Protein AF-V6L042-F1 (afdb_monomer_lite)

Sequence (196 aa):
PRHAWQPDFAPPNPPDPGPVPGMGPAERRAARGSPGAGIAAGIGSDLSGGPASTTLALLAAGLPGMPGTVHGSGTAAAGERLLAVTFNDLTAAGAAEGREAEIERARLLAENPRLHHVVVTGGEECLPYADLDGGPLTDEPGPALVAAERHRRRLAAGSADHFVGLGARQVLDAHPARLADLLLDRRRRHLLRPVA

Secondary structure (DSSP, 8-state):
--PPPP-----SS-------TT--TTHHHHHTT--SS---SSEEEE--SSHHHHHHHHHHHHSSSSTTPPTTS-SSS--SSEEEEEEEESTTTTS-HHHHHHHHHHHHHHTSTTEEEEEEEE-GGGSTTTTSTTS---SS--GGGGTHHHHHHHHHTS-SEEE--TTHHHHHSS-HHHHHHHHH-SS----PPPP-

Radius of gyration: 20.94 Å; chains: 1; bounding box: 50×66×50 Å

Structure (mmCIF, N/CA/C/O backbone):
data_AF-V6L042-F1
#
_entry.id   AF-V6L042-F1
#
loop_
_atom_site.group_PDB
_atom_site.id
_atom_site.type_symbol
_atom_site.label_atom_id
_atom_site.label_alt_id
_atom_site.label_comp_id
_atom_site.label_asym_id
_atom_site.label_entity_id
_atom_site.label_seq_id
_atom_site.pdbx_PDB_ins_code
_atom_site.Cartn_x
_atom_site.Cartn_y
_atom_site.Cartn_z
_atom_site.occupancy
_atom_site.B_iso_or_equiv
_atom_site.auth_seq_id
_atom_site.auth_comp_id
_atom_site.auth_asym_id
_atom_site.auth_atom_id
_atom_site.pdbx_PDB_model_num
ATOM 1 N N . PRO A 1 1 ? -1.682 -43.000 -35.040 1.00 41.09 1 PRO A N 1
ATOM 2 C CA . PRO A 1 1 ? -1.761 -43.636 -33.702 1.00 41.09 1 PRO A CA 1
ATOM 3 C C . PRO A 1 1 ? -2.243 -42.617 -32.660 1.00 41.09 1 PRO A C 1
ATOM 5 O O . PRO A 1 1 ? -1.584 -41.613 -32.420 1.00 41.09 1 PRO A O 1
ATOM 8 N N . ARG A 1 2 ? -3.457 -42.823 -32.148 1.00 35.12 2 ARG A N 1
ATOM 9 C CA . ARG A 1 2 ? -4.141 -41.923 -31.215 1.00 35.12 2 ARG A CA 1
ATOM 10 C C . ARG A 1 2 ? -3.560 -42.180 -29.821 1.00 35.12 2 ARG A C 1
ATOM 12 O O . ARG A 1 2 ? -3.726 -43.288 -29.323 1.00 35.12 2 ARG A O 1
ATOM 19 N N . HIS A 1 3 ? -2.855 -41.217 -29.230 1.00 39.56 3 HIS A N 1
ATOM 20 C CA . HIS A 1 3 ? -2.456 -41.313 -27.825 1.00 39.56 3 HIS A CA 1
ATOM 21 C C . HIS A 1 3 ? -3.628 -40.860 -26.954 1.00 39.56 3 HIS A C 1
ATOM 23 O O . HIS A 1 3 ? -4.147 -39.758 -27.112 1.00 39.56 3 HIS A O 1
ATOM 29 N N . ALA A 1 4 ? -4.088 -41.785 -26.118 1.00 40.03 4 ALA A N 1
ATOM 30 C CA . ALA A 1 4 ? -5.220 -41.641 -25.224 1.00 40.03 4 ALA A CA 1
ATOM 31 C C . ALA A 1 4 ? -4.941 -40.615 -24.116 1.00 40.03 4 ALA A C 1
ATOM 33 O O . ALA A 1 4 ? -3.831 -40.533 -23.594 1.00 40.03 4 ALA A O 1
ATOM 34 N N . TRP A 1 5 ? -5.978 -39.863 -23.756 1.00 36.06 5 TRP A N 1
ATOM 35 C CA . TRP A 1 5 ? -6.020 -39.001 -22.581 1.00 36.06 5 TRP A CA 1
ATOM 36 C C . TRP A 1 5 ? -6.154 -39.873 -21.322 1.00 36.06 5 TRP A C 1
ATOM 38 O O . TRP A 1 5 ? -7.098 -40.657 -21.221 1.00 36.06 5 TRP A O 1
ATOM 48 N N . GLN A 1 6 ? -5.202 -39.764 -20.394 1.00 38.28 6 GLN A N 1
ATOM 49 C CA . GLN A 1 6 ? -5.325 -40.280 -19.028 1.00 38.28 6 GLN A CA 1
ATOM 50 C C . GLN A 1 6 ? -5.865 -39.150 -18.136 1.00 38.28 6 GLN A C 1
ATOM 52 O O . GLN A 1 6 ? -5.214 -38.106 -18.055 1.00 38.28 6 GLN A O 1
ATOM 57 N N . PRO A 1 7 ? -7.018 -39.319 -17.466 1.00 46.53 7 PRO A N 1
ATOM 58 C CA . PRO A 1 7 ? -7.380 -38.488 -16.332 1.00 46.53 7 PRO A CA 1
ATOM 59 C C . PRO A 1 7 ? -6.722 -39.089 -15.100 1.00 46.53 7 PRO A C 1
ATOM 61 O O . PRO A 1 7 ? -7.094 -40.192 -14.746 1.00 46.53 7 PRO A O 1
ATOM 64 N N . ASP A 1 8 ? -5.762 -38.405 -14.487 1.00 44.66 8 ASP A N 1
ATOM 65 C CA . ASP A 1 8 ? -5.450 -38.557 -13.057 1.00 44.66 8 ASP A CA 1
ATOM 66 C C . ASP A 1 8 ? -4.465 -37.453 -12.649 1.00 44.66 8 ASP A C 1
ATOM 68 O O . ASP A 1 8 ? -3.290 -37.672 -12.368 1.00 44.66 8 ASP A O 1
ATOM 72 N N . PHE A 1 9 ? -4.953 -36.214 -12.654 1.00 42.22 9 PHE A N 1
ATOM 73 C CA . PHE A 1 9 ? -4.364 -35.145 -11.853 1.00 42.22 9 PHE A CA 1
ATOM 74 C C . PHE A 1 9 ? -5.509 -34.261 -11.368 1.00 42.22 9 PHE A C 1
ATOM 76 O O . PHE A 1 9 ? -5.945 -33.336 -12.049 1.00 42.22 9 PHE A O 1
ATOM 83 N N . ALA A 1 10 ? -6.075 -34.616 -10.216 1.00 44.66 10 ALA A N 1
ATOM 84 C CA . ALA A 1 10 ? -6.964 -33.718 -9.499 1.00 44.66 10 ALA A CA 1
ATOM 85 C C . ALA A 1 10 ? -6.083 -32.645 -8.835 1.00 44.66 10 ALA A C 1
ATOM 87 O O . ALA A 1 10 ? -5.282 -32.997 -7.964 1.00 44.66 10 ALA A O 1
ATOM 88 N N . PRO A 1 11 ? -6.164 -31.360 -9.231 1.00 45.16 11 PRO A N 1
ATOM 89 C CA . PRO A 1 11 ? -5.503 -30.305 -8.480 1.00 45.16 11 PRO A CA 1
ATOM 90 C C . PRO A 1 11 ? -6.091 -30.261 -7.058 1.00 45.16 11 PRO A C 1
ATOM 92 O O . PRO A 1 11 ? -7.288 -30.502 -6.886 1.00 45.16 11 PRO A O 1
ATOM 95 N N . PRO A 1 12 ? -5.288 -29.940 -6.028 1.00 53.94 12 PRO A N 1
ATOM 96 C CA . PRO A 1 12 ? -5.739 -29.925 -4.634 1.00 53.94 12 PRO A CA 1
ATOM 97 C C . PRO A 1 12 ? -6.856 -28.905 -4.351 1.00 53.94 12 PRO A C 1
ATOM 99 O O . PRO A 1 12 ? -7.470 -28.977 -3.292 1.00 53.94 12 PRO A O 1
ATOM 102 N N . ASN A 1 13 ? -7.166 -28.008 -5.298 1.00 51.50 13 ASN A N 1
ATOM 103 C CA . ASN A 1 13 ? -8.307 -27.100 -5.242 1.00 51.50 13 ASN A CA 1
ATOM 104 C C . ASN A 1 13 ? -9.126 -27.169 -6.548 1.00 51.50 13 ASN A C 1
ATOM 106 O O . ASN A 1 13 ? -8.549 -27.016 -7.629 1.00 51.50 13 ASN A O 1
ATOM 110 N N . PRO A 1 14 ? -10.457 -27.371 -6.486 1.00 55.41 14 PRO A N 1
ATOM 111 C CA . PRO A 1 14 ? -11.315 -27.309 -7.666 1.00 55.41 14 PRO A CA 1
ATOM 112 C C . PRO A 1 14 ? -11.369 -25.874 -8.231 1.00 55.41 14 PRO A C 1
ATOM 114 O O . PRO A 1 14 ? -11.343 -24.916 -7.454 1.00 55.41 14 PRO A O 1
ATOM 117 N N . PRO A 1 15 ? -11.452 -25.695 -9.566 1.00 49.16 15 PRO A N 1
ATOM 118 C CA . PRO A 1 15 ? -11.597 -24.374 -10.176 1.00 49.16 15 PRO A CA 1
ATOM 119 C C . PRO A 1 15 ? -12.888 -23.684 -9.711 1.00 49.16 15 PRO A C 1
ATOM 121 O O . PRO A 1 15 ? -13.905 -24.349 -9.508 1.00 49.16 15 PRO A O 1
ATOM 124 N N . ASP A 1 16 ? -12.821 -22.355 -9.553 1.00 53.00 16 ASP A N 1
ATOM 125 C CA . ASP A 1 16 ? -13.896 -21.496 -9.032 1.00 53.00 16 ASP A CA 1
ATOM 126 C C . ASP A 1 16 ? -15.235 -21.807 -9.730 1.00 53.00 16 ASP A C 1
ATOM 128 O O . ASP A 1 16 ? -15.367 -21.564 -10.939 1.00 53.00 16 ASP A O 1
ATOM 132 N N . PRO A 1 17 ? -16.227 -22.378 -9.020 1.00 55.91 17 PRO A N 1
ATOM 133 C CA . PRO A 1 17 ? -17.540 -22.596 -9.588 1.00 55.91 17 PRO A CA 1
ATOM 134 C C . PRO A 1 17 ? -18.150 -21.211 -9.768 1.00 55.91 17 PRO A C 1
ATOM 136 O O . PRO A 1 17 ? -18.488 -20.537 -8.796 1.00 55.91 17 PRO A O 1
ATOM 139 N N . GLY A 1 18 ? -18.229 -20.766 -11.022 1.00 53.69 18 GLY A N 1
ATOM 140 C CA . GLY A 1 18 ? -18.756 -19.457 -11.392 1.00 53.69 18 GLY A CA 1
ATOM 141 C C . GLY A 1 18 ? -20.093 -19.111 -10.712 1.00 53.69 18 GLY A C 1
ATOM 142 O O . GLY A 1 18 ? -20.742 -19.957 -10.097 1.00 53.69 18 GLY A O 1
ATOM 143 N N . PRO A 1 19 ? -20.535 -17.848 -10.819 1.00 54.22 19 PRO A N 1
ATOM 144 C CA . PRO A 1 19 ? -21.544 -17.253 -9.946 1.00 54.22 19 PRO A CA 1
ATOM 145 C C . PRO A 1 19 ? -22.785 -18.140 -9.773 1.00 54.22 19 PRO A C 1
ATOM 147 O O . PRO A 1 19 ? -23.597 -18.281 -10.684 1.00 54.22 19 PRO A O 1
ATOM 150 N N . VAL A 1 20 ? -22.925 -18.719 -8.577 1.00 62.38 20 VAL A N 1
ATOM 151 C CA . VAL A 1 20 ? -24.051 -19.585 -8.221 1.00 62.38 20 VAL A CA 1
ATOM 152 C C . VAL A 1 20 ? -25.305 -18.716 -8.050 1.00 62.38 20 VAL A C 1
ATOM 154 O O . VAL A 1 20 ? -25.291 -17.794 -7.222 1.00 62.38 20 VAL A O 1
ATOM 157 N N . PRO A 1 21 ? -26.392 -18.960 -8.805 1.00 53.69 21 PRO A N 1
ATOM 158 C CA . PRO A 1 21 ? -27.638 -18.217 -8.644 1.00 53.69 21 PRO A CA 1
ATOM 159 C C . PRO A 1 21 ? -28.167 -18.349 -7.209 1.00 53.69 21 PRO A C 1
ATOM 161 O O . PRO A 1 21 ? -28.384 -19.455 -6.725 1.00 53.69 21 PRO A O 1
ATOM 164 N N . GLY A 1 22 ? -28.359 -17.218 -6.526 1.00 63.84 22 GLY A N 1
ATOM 165 C CA . GLY A 1 22 ? -28.863 -17.165 -5.147 1.00 63.84 22 GLY A CA 1
ATOM 166 C C . GLY A 1 22 ? -27.801 -16.981 -4.057 1.00 63.84 22 GLY A C 1
ATOM 167 O O . GLY A 1 22 ? -28.178 -16.676 -2.932 1.00 63.84 22 GLY A O 1
ATOM 168 N N . MET A 1 23 ? -26.502 -17.079 -4.374 1.00 50.84 23 MET A N 1
ATOM 169 C CA . MET A 1 23 ? -25.427 -16.883 -3.393 1.00 50.84 23 MET A CA 1
ATOM 170 C C . MET A 1 23 ? -24.949 -15.423 -3.348 1.00 50.84 23 MET A C 1
ATOM 172 O O . MET A 1 23 ? -24.404 -14.881 -4.321 1.00 50.84 23 MET A O 1
ATOM 176 N N . GLY A 1 24 ? -25.132 -14.773 -2.200 1.00 66.38 24 GLY A N 1
ATOM 177 C CA . GLY A 1 24 ? -24.790 -13.367 -1.994 1.00 66.38 24 GLY A CA 1
ATOM 178 C C . GLY A 1 24 ? -23.273 -13.100 -1.973 1.00 66.38 24 GLY A C 1
ATOM 179 O O . GLY A 1 24 ? -22.467 -14.008 -1.764 1.00 66.38 24 GLY A O 1
ATOM 180 N N . PRO A 1 25 ? -22.821 -11.839 -2.134 1.00 55.88 25 PRO A N 1
ATOM 181 C CA . PRO A 1 25 ? -21.397 -11.483 -2.064 1.00 55.88 25 PRO A CA 1
ATOM 182 C C . PRO A 1 25 ? -20.703 -11.849 -0.740 1.00 55.88 25 PRO A C 1
ATOM 184 O O . PRO A 1 25 ? -19.477 -11.937 -0.699 1.00 55.88 25 PRO A O 1
ATOM 187 N N . ALA A 1 26 ? -21.464 -12.006 0.346 1.00 50.25 26 ALA A N 1
ATOM 188 C CA . ALA A 1 26 ? -20.962 -12.422 1.655 1.00 50.25 26 ALA A CA 1
ATOM 189 C C . ALA A 1 26 ? -20.667 -13.933 1.704 1.00 50.25 26 ALA A C 1
ATOM 191 O O . ALA A 1 26 ? -19.587 -14.339 2.121 1.00 50.25 26 ALA A O 1
ATOM 192 N N . GLU A 1 27 ? -21.568 -14.759 1.178 1.00 52.78 27 GLU A N 1
ATOM 193 C CA . GLU A 1 27 ? -21.401 -16.217 1.111 1.00 52.78 27 GLU A CA 1
ATOM 194 C C . GLU A 1 27 ? -20.269 -16.613 0.152 1.00 52.78 27 GLU A C 1
ATOM 196 O O . GLU A 1 27 ? -19.480 -17.501 0.463 1.00 52.78 27 GLU A O 1
ATOM 201 N N . ARG A 1 28 ? -20.077 -15.863 -0.946 1.00 58.66 28 ARG A N 1
ATOM 202 C CA . ARG A 1 28 ? -18.915 -16.033 -1.845 1.00 58.66 28 ARG A CA 1
ATOM 203 C C . ARG A 1 28 ? -17.570 -15.719 -1.186 1.00 58.66 28 ARG A C 1
ATOM 205 O O . ARG A 1 28 ? -16.533 -16.201 -1.635 1.00 58.66 28 ARG A O 1
ATOM 212 N N . ARG A 1 29 ? -17.555 -14.858 -0.165 1.00 54.72 29 ARG A N 1
ATOM 213 C CA . ARG A 1 29 ? -16.341 -14.578 0.619 1.00 54.72 29 ARG A CA 1
ATOM 214 C C . ARG A 1 29 ? -16.045 -15.719 1.588 1.00 54.72 29 ARG A C 1
ATOM 216 O O . ARG A 1 29 ? -14.894 -16.117 1.691 1.00 54.72 29 ARG A O 1
ATOM 223 N N . ALA A 1 30 ? -17.077 -16.287 2.210 1.00 50.59 30 ALA A N 1
ATOM 224 C CA . ALA A 1 30 ? -16.940 -17.438 3.100 1.00 50.59 30 ALA A CA 1
ATOM 225 C C . ALA A 1 30 ? -16.523 -18.724 2.358 1.00 50.59 30 ALA A C 1
ATOM 227 O O . ALA A 1 30 ? -15.656 -19.451 2.833 1.00 50.59 30 ALA A O 1
ATOM 228 N N . ALA A 1 31 ? -17.083 -18.982 1.170 1.00 51.12 31 ALA A N 1
ATOM 229 C CA . ALA A 1 31 ? -16.797 -20.184 0.381 1.00 51.12 31 ALA A CA 1
ATOM 230 C C . ALA A 1 31 ? -15.383 -20.214 -0.231 1.00 51.12 31 ALA A C 1
ATOM 232 O O . ALA A 1 31 ? -14.864 -21.289 -0.514 1.00 51.12 31 ALA A O 1
ATOM 233 N N . ARG A 1 32 ? -14.734 -19.053 -0.405 1.00 57.12 32 ARG A N 1
ATOM 234 C CA . ARG A 1 32 ? -13.370 -18.947 -0.955 1.00 57.12 32 ARG A CA 1
ATOM 235 C C . ARG A 1 32 ? -12.254 -19.353 0.009 1.00 57.12 32 ARG A C 1
ATOM 237 O O . ARG A 1 32 ? -11.090 -19.222 -0.354 1.00 57.12 32 ARG A O 1
ATOM 244 N N . GLY A 1 33 ? -12.583 -19.829 1.213 1.00 40.34 33 GLY A N 1
ATOM 245 C CA . GLY A 1 33 ? -11.589 -20.380 2.134 1.00 40.34 33 GLY A CA 1
ATOM 246 C C . GLY A 1 33 ? -10.440 -19.417 2.437 1.00 40.34 33 GLY A C 1
ATOM 247 O O . GLY A 1 33 ? -9.307 -19.860 2.597 1.00 40.34 33 GLY A O 1
ATOM 248 N N . SER A 1 34 ? -10.707 -18.103 2.497 1.00 41.34 34 SER A N 1
ATOM 249 C CA . SER A 1 34 ? -9.731 -17.155 3.037 1.00 41.34 34 SER A CA 1
ATOM 250 C C . SER A 1 34 ? -9.321 -17.657 4.424 1.00 41.34 34 SER A C 1
ATOM 252 O O . SER A 1 34 ? -10.225 -17.930 5.220 1.00 41.34 34 SER A O 1
ATOM 254 N N . PRO A 1 35 ? -8.013 -17.823 4.708 1.00 37.38 35 PRO A N 1
ATOM 255 C CA . PRO A 1 35 ? -7.540 -18.335 5.986 1.00 37.38 35 PRO A CA 1
ATOM 256 C C . PRO A 1 35 ? -8.281 -17.643 7.125 1.00 37.38 35 PRO A C 1
ATOM 258 O O . PRO A 1 35 ? -8.312 -16.412 7.209 1.00 37.38 35 PRO A O 1
ATOM 261 N N . GLY A 1 36 ? -8.976 -18.455 7.920 1.00 37.88 36 GLY A N 1
ATOM 262 C CA . GLY A 1 36 ? -9.812 -17.997 9.015 1.00 37.88 36 GLY A CA 1
ATOM 263 C C . GLY A 1 36 ? -9.031 -17.083 9.954 1.00 37.88 36 GLY A C 1
ATOM 264 O O . GLY A 1 36 ? -7.889 -17.372 10.294 1.00 37.88 36 GLY A O 1
ATOM 265 N N . ALA A 1 37 ? -9.697 -16.003 10.370 1.00 36.69 37 ALA A N 1
ATOM 266 C CA . ALA A 1 37 ? -9.213 -14.953 11.265 1.00 36.69 37 ALA A CA 1
ATOM 267 C C . ALA A 1 37 ? -8.085 -14.073 10.687 1.00 36.69 37 ALA A C 1
ATOM 269 O O . ALA A 1 37 ? -6.907 -14.330 10.906 1.00 36.69 37 ALA A O 1
ATOM 270 N N . GLY A 1 38 ? -8.438 -12.962 10.024 1.00 42.19 38 GLY A N 1
ATOM 271 C CA . GLY A 1 38 ? -7.452 -11.884 9.870 1.00 42.19 38 GLY A CA 1
ATOM 272 C C . GLY A 1 38 ? -7.730 -10.766 8.874 1.00 42.19 38 GLY A C 1
ATOM 273 O O . GLY A 1 38 ? -7.175 -9.690 9.067 1.00 42.19 38 GLY A O 1
ATOM 274 N N . ILE A 1 39 ? -8.582 -10.944 7.854 1.00 48.25 39 ILE A N 1
ATOM 275 C CA . ILE A 1 39 ? -8.930 -9.800 6.994 1.00 48.25 39 ILE A CA 1
ATOM 276 C C . ILE A 1 39 ? -9.868 -8.908 7.801 1.00 48.25 39 ILE A C 1
ATOM 278 O O . ILE A 1 39 ? -11.070 -9.173 7.884 1.00 48.25 39 ILE A O 1
ATOM 282 N N . ALA A 1 40 ? -9.300 -7.888 8.446 1.00 54.00 40 ALA A N 1
ATOM 283 C CA . ALA A 1 40 ? -10.059 -6.858 9.132 1.00 54.00 40 ALA A CA 1
ATOM 284 C C . ALA A 1 40 ? -11.088 -6.325 8.136 1.00 54.00 40 ALA A C 1
ATOM 286 O O . ALA A 1 40 ? -10.723 -5.811 7.076 1.00 54.00 40 ALA A O 1
ATOM 287 N N . ALA A 1 41 ? -12.372 -6.522 8.424 1.00 57.06 41 ALA A N 1
ATOM 288 C CA . ALA A 1 41 ? -13.416 -5.922 7.617 1.00 57.06 41 ALA A CA 1
ATOM 289 C C . ALA A 1 41 ? -13.228 -4.389 7.668 1.00 57.06 41 ALA A C 1
ATOM 291 O O . ALA A 1 41 ? -12.799 -3.865 8.688 1.00 57.06 41 ALA A O 1
ATOM 292 N N . GLY A 1 42 ? -13.462 -3.673 6.568 1.00 72.69 42 GLY A N 1
ATOM 293 C CA . GLY A 1 42 ? -13.224 -2.226 6.493 1.00 72.69 42 GLY A CA 1
ATOM 294 C C . GLY A 1 42 ? -12.365 -1.805 5.301 1.00 72.69 42 GLY A C 1
ATOM 295 O O . GLY A 1 42 ? -12.237 -2.541 4.322 1.00 72.69 42 GLY A O 1
ATOM 296 N N . ILE A 1 43 ? -11.825 -0.589 5.390 1.00 83.12 43 ILE A N 1
ATOM 297 C CA . ILE A 1 43 ? -10.905 -0.003 4.415 1.00 83.12 43 ILE A CA 1
ATOM 298 C C . ILE A 1 43 ? -9.498 0.053 5.020 1.00 83.12 43 ILE A C 1
ATOM 300 O O . ILE A 1 43 ? -9.314 0.544 6.134 1.00 83.12 43 ILE A O 1
ATOM 304 N N . GLY A 1 44 ? -8.504 -0.395 4.261 1.00 88.94 44 GLY A N 1
ATOM 305 C CA . GLY A 1 44 ? -7.080 -0.231 4.531 1.00 88.94 44 GLY A CA 1
ATOM 306 C C . GLY A 1 44 ? -6.407 0.669 3.495 1.00 88.94 44 GLY A C 1
ATOM 307 O O . GLY A 1 44 ? -7.002 1.054 2.487 1.00 88.94 44 GLY A O 1
ATOM 308 N N . SER A 1 45 ? -5.149 1.021 3.736 1.00 92.62 45 SER A N 1
ATOM 309 C CA . SER A 1 45 ? -4.333 1.776 2.785 1.00 92.62 45 SER A CA 1
ATOM 310 C C . SER A 1 45 ? -2.888 1.310 2.800 1.00 92.62 45 SER A C 1
ATOM 312 O O . SER A 1 45 ? -2.353 0.929 3.839 1.00 92.62 45 SER A O 1
ATOM 314 N N . ASP A 1 46 ? -2.217 1.424 1.661 1.00 94.19 46 ASP A N 1
ATOM 315 C CA . ASP A 1 46 ? -0.760 1.406 1.624 1.00 94.19 46 ASP A CA 1
ATOM 316 C C . ASP A 1 46 ? -0.193 2.660 2.294 1.00 94.19 46 ASP A C 1
ATOM 318 O O . ASP A 1 46 ? -0.692 3.769 2.093 1.00 94.19 46 ASP A O 1
ATOM 322 N N . LEU A 1 47 ? 0.908 2.487 3.022 1.00 94.50 47 LEU A N 1
ATOM 323 C CA . LEU A 1 47 ? 1.732 3.561 3.562 1.00 94.50 47 LEU A CA 1
ATOM 324 C C . LEU A 1 47 ? 3.189 3.277 3.201 1.00 94.50 47 LEU A C 1
ATOM 326 O O . LEU A 1 47 ? 3.947 2.702 3.972 1.00 94.50 47 LEU A O 1
ATOM 330 N N . SER A 1 48 ? 3.591 3.628 1.982 1.00 91.62 48 SER A N 1
ATOM 331 C CA . SER A 1 48 ? 4.958 3.364 1.505 1.00 91.62 48 SER A CA 1
ATOM 332 C C . SER A 1 48 ? 5.954 4.474 1.855 1.00 91.62 48 SER A C 1
ATOM 334 O O . SER A 1 48 ? 7.110 4.370 1.472 1.00 91.62 48 SER A O 1
ATOM 336 N N . GLY A 1 49 ? 5.498 5.571 2.475 1.00 90.00 49 GLY A N 1
ATOM 337 C CA . GLY A 1 49 ? 6.293 6.785 2.716 1.00 90.00 49 GLY A CA 1
ATOM 338 C C . GLY A 1 49 ? 6.544 7.640 1.469 1.00 90.00 49 GLY A C 1
ATOM 339 O O . GLY A 1 49 ? 7.247 8.652 1.527 1.00 90.00 49 GLY A O 1
ATOM 340 N N . GLY A 1 50 ? 5.953 7.251 0.335 1.00 90.94 50 GLY A N 1
ATOM 341 C CA . GLY A 1 50 ? 5.819 8.097 -0.845 1.00 90.94 50 GLY A CA 1
ATOM 342 C C . GLY A 1 50 ? 4.603 9.023 -0.719 1.00 90.94 50 GLY A C 1
ATOM 343 O O . GLY A 1 50 ? 3.676 8.719 0.036 1.00 90.94 50 GLY A O 1
ATOM 344 N N . PRO A 1 51 ? 4.558 10.136 -1.466 1.00 89.75 51 PRO A N 1
ATOM 345 C CA . PRO A 1 51 ? 3.516 11.150 -1.303 1.00 89.75 51 PRO A CA 1
ATOM 346 C C . PRO A 1 51 ? 2.115 10.617 -1.627 1.00 89.75 51 PRO A C 1
ATOM 348 O O . PRO A 1 51 ? 1.185 10.846 -0.867 1.00 89.75 51 PRO A O 1
ATOM 351 N N . ALA A 1 52 ? 1.962 9.836 -2.698 1.00 91.56 52 ALA A N 1
ATOM 352 C CA . ALA A 1 52 ? 0.654 9.359 -3.149 1.00 91.56 52 ALA A CA 1
ATOM 353 C C . ALA A 1 52 ? -0.042 8.422 -2.148 1.00 91.56 52 ALA A C 1
ATOM 355 O O . ALA A 1 52 ? -1.201 8.636 -1.797 1.00 91.56 52 ALA A O 1
ATOM 356 N N . SER A 1 53 ? 0.665 7.393 -1.676 1.00 92.44 53 SER A N 1
ATOM 357 C CA . SER A 1 53 ? 0.136 6.445 -0.687 1.00 92.44 53 SER A CA 1
ATOM 358 C C . SER A 1 53 ? -0.112 7.132 0.657 1.00 92.44 53 SER A C 1
ATOM 360 O O . SER A 1 53 ? -1.157 6.934 1.266 1.00 92.44 53 SER A O 1
ATOM 362 N N . THR A 1 54 ? 0.792 8.026 1.064 1.00 92.31 54 THR A N 1
ATOM 363 C CA . THR A 1 54 ? 0.653 8.826 2.287 1.00 92.31 54 THR A CA 1
ATOM 364 C C . THR A 1 54 ? -0.589 9.708 2.257 1.00 92.31 54 THR A C 1
ATOM 366 O O . THR A 1 54 ? -1.366 9.706 3.208 1.00 92.31 54 THR A O 1
ATOM 369 N N . THR A 1 55 ? -0.804 10.458 1.174 1.00 92.25 55 THR A N 1
ATOM 370 C CA . THR A 1 55 ? -1.972 11.332 1.047 1.00 92.25 55 THR A CA 1
ATOM 371 C C . THR A 1 55 ? -3.264 10.526 1.110 1.00 92.25 55 THR A C 1
ATOM 373 O O . THR A 1 55 ? -4.176 10.923 1.829 1.00 92.25 55 THR A O 1
ATOM 376 N N . LEU A 1 56 ? -3.339 9.374 0.435 1.00 91.88 56 LEU A N 1
ATOM 377 C CA . LEU A 1 56 ? -4.516 8.504 0.512 1.00 91.88 56 LEU A CA 1
ATOM 378 C C . LEU A 1 56 ? -4.743 7.956 1.924 1.00 91.88 56 LEU A C 1
ATOM 380 O O . LEU A 1 56 ? -5.868 8.027 2.411 1.00 91.88 56 LEU A O 1
ATOM 384 N N . ALA A 1 57 ? -3.694 7.485 2.603 1.00 92.00 57 ALA A N 1
ATOM 385 C CA . ALA A 1 57 ? -3.799 6.979 3.969 1.00 92.00 57 ALA A CA 1
ATOM 386 C C . ALA A 1 57 ? -4.279 8.065 4.944 1.00 92.00 57 ALA A C 1
ATOM 388 O O . ALA A 1 57 ? -5.191 7.835 5.733 1.00 92.00 57 ALA A O 1
ATOM 389 N N . LEU A 1 58 ? -3.715 9.274 4.862 1.00 90.75 58 LEU A N 1
ATOM 390 C CA . LEU A 1 58 ? -4.095 10.390 5.730 1.00 90.75 58 LEU A CA 1
ATOM 391 C C . LEU A 1 58 ? -5.499 10.919 5.427 1.00 90.75 58 LEU A C 1
ATOM 393 O O . LEU A 1 58 ? -6.220 11.271 6.355 1.00 90.75 58 LEU A O 1
ATOM 397 N N . LEU A 1 59 ? -5.911 10.953 4.157 1.00 90.00 59 LEU A N 1
ATOM 398 C CA . LEU A 1 59 ? -7.275 11.328 3.784 1.00 90.00 59 LEU A CA 1
ATOM 399 C C . LEU A 1 59 ? -8.280 10.282 4.266 1.00 90.00 59 LEU A C 1
ATOM 401 O O . LEU A 1 59 ? -9.256 10.642 4.917 1.00 90.00 59 LEU A O 1
ATOM 405 N N . ALA A 1 60 ? -8.017 8.997 4.021 1.00 87.69 60 ALA A N 1
ATOM 406 C CA . ALA A 1 60 ? -8.865 7.900 4.482 1.00 87.69 60 ALA A CA 1
ATOM 407 C C . ALA A 1 60 ? -8.955 7.848 6.015 1.00 87.69 60 ALA A C 1
ATOM 409 O O . ALA A 1 60 ? -10.013 7.553 6.566 1.00 87.69 60 ALA A O 1
ATOM 410 N N . ALA A 1 61 ? -7.872 8.201 6.710 1.00 87.25 61 ALA A N 1
ATOM 411 C CA . ALA A 1 61 ? -7.869 8.345 8.158 1.00 87.25 61 ALA A CA 1
ATOM 412 C C . ALA A 1 61 ? -8.539 9.640 8.621 1.00 87.25 61 ALA A C 1
ATOM 414 O O . ALA A 1 61 ? -9.014 9.686 9.744 1.00 87.25 61 ALA A O 1
ATOM 415 N N . GLY A 1 62 ? -8.554 10.689 7.795 1.00 81.19 62 GLY A N 1
ATOM 416 C CA . GLY A 1 62 ? -9.011 12.039 8.117 1.00 81.19 62 GLY A CA 1
ATOM 417 C C . GLY A 1 62 ? -10.512 12.271 7.950 1.00 81.19 62 GLY A C 1
ATOM 418 O O . GLY A 1 62 ? -11.042 13.182 8.590 1.00 81.19 62 GLY A O 1
ATOM 419 N N . LEU A 1 63 ? -11.202 11.451 7.149 1.00 69.69 63 LEU A N 1
ATOM 420 C CA . LEU A 1 63 ? -12.638 11.590 6.892 1.00 69.69 63 LEU A CA 1
ATOM 421 C C . LEU A 1 63 ? -13.465 11.617 8.198 1.00 69.69 63 LEU A C 1
ATOM 423 O O . LEU A 1 63 ? -13.108 10.957 9.185 1.00 69.69 63 LEU A O 1
ATOM 427 N N . PRO A 1 64 ? -14.557 12.406 8.238 1.00 61.59 64 PRO A N 1
ATOM 428 C CA . PRO A 1 64 ? -15.458 12.435 9.382 1.00 61.59 64 PRO A CA 1
ATOM 429 C C . PRO A 1 64 ? -16.126 11.065 9.561 1.00 61.59 64 PRO A C 1
ATOM 431 O O . PRO A 1 64 ? -16.717 10.528 8.625 1.00 61.59 64 PRO A O 1
ATOM 434 N N . GLY A 1 65 ? -16.032 10.509 10.771 1.00 66.12 65 GLY A N 1
ATOM 435 C CA . GLY A 1 65 ? -16.485 9.153 11.093 1.00 66.12 65 GLY A CA 1
ATOM 436 C C . GLY A 1 65 ? -15.372 8.285 11.683 1.00 66.12 65 GLY A C 1
ATOM 437 O O . GLY A 1 65 ? -14.271 8.766 11.971 1.00 66.12 65 GLY A O 1
ATOM 438 N N . MET A 1 66 ? -15.672 7.001 11.889 1.00 65.50 66 MET A N 1
ATOM 439 C CA . MET A 1 66 ? -14.676 6.024 12.333 1.00 65.50 66 MET A CA 1
ATOM 440 C C . MET A 1 66 ? -13.741 5.688 11.157 1.00 65.50 66 MET A C 1
ATOM 442 O O . MET A 1 66 ? -14.228 5.298 10.094 1.00 65.50 66 MET A O 1
ATOM 446 N N . PRO A 1 67 ? -12.415 5.862 11.291 1.00 64.88 67 PRO A N 1
ATOM 447 C CA . PRO A 1 67 ? -11.467 5.499 10.240 1.00 64.88 67 PRO A CA 1
ATOM 448 C C . PRO A 1 67 ? -11.661 4.052 9.765 1.00 64.88 67 PRO A C 1
ATOM 450 O O . PRO A 1 67 ? -11.911 3.158 10.563 1.00 64.88 67 PRO A O 1
ATOM 453 N N . GLY A 1 68 ? -11.553 3.804 8.460 1.00 63.47 68 GLY A N 1
ATOM 454 C CA . GLY A 1 68 ? -11.745 2.456 7.914 1.00 63.47 68 GLY A CA 1
ATOM 455 C C . GLY A 1 68 ? -13.207 2.026 7.715 1.00 63.47 68 GLY A C 1
ATOM 456 O O . GLY A 1 68 ? -13.434 0.907 7.259 1.00 63.47 68 GLY A O 1
ATOM 457 N N . THR A 1 69 ? -14.207 2.882 7.983 1.00 64.06 69 THR A N 1
ATOM 458 C CA . THR A 1 69 ? -15.592 2.644 7.523 1.00 64.06 69 THR A CA 1
ATOM 459 C C . THR A 1 69 ? -15.759 2.997 6.047 1.00 64.06 69 THR A C 1
ATOM 461 O O . THR A 1 69 ? -15.403 4.101 5.632 1.00 64.06 69 THR A O 1
ATOM 464 N N . VAL A 1 70 ? -16.437 2.142 5.279 1.00 61.84 70 VAL A N 1
ATOM 465 C CA . VAL A 1 70 ? -17.052 2.554 4.006 1.00 61.84 70 VAL A CA 1
ATOM 466 C C . VAL A 1 70 ? -18.283 3.411 4.320 1.00 61.84 70 VAL A C 1
ATOM 468 O O . VAL A 1 70 ? -19.168 2.968 5.052 1.00 61.84 70 VAL A O 1
ATOM 471 N N . HIS A 1 71 ? -18.379 4.627 3.772 1.00 55.38 71 HIS A N 1
ATOM 472 C CA . HIS A 1 71 ? -19.589 5.449 3.904 1.00 55.38 71 HIS A CA 1
ATOM 473 C C . HIS A 1 71 ? -20.817 4.675 3.384 1.00 55.38 71 HIS A C 1
ATOM 475 O O . HIS A 1 71 ? -20.860 4.286 2.220 1.00 55.38 71 HIS A O 1
ATOM 481 N N . GLY A 1 72 ? -21.809 4.438 4.252 1.00 51.31 72 GLY A N 1
ATOM 482 C CA . GLY A 1 72 ? -23.013 3.654 3.935 1.00 51.31 72 GLY A CA 1
ATOM 483 C C . GLY A 1 72 ? -22.950 2.169 4.325 1.00 51.31 72 GLY A C 1
ATOM 484 O O . GLY A 1 72 ? -23.979 1.499 4.305 1.00 51.31 72 GLY A O 1
ATOM 485 N N . SER A 1 73 ? -21.786 1.662 4.745 1.00 52.94 73 SER A N 1
ATOM 486 C CA . SER A 1 73 ? -21.668 0.387 5.458 1.00 52.94 73 SER A CA 1
ATOM 487 C C . SER A 1 73 ? -21.926 0.640 6.941 1.00 52.94 73 SER A C 1
ATOM 489 O O . SER A 1 73 ? -21.261 1.478 7.546 1.00 52.94 73 SER A O 1
ATOM 491 N N . GLY A 1 74 ? -22.881 -0.074 7.541 1.00 49.84 74 GLY A N 1
ATOM 492 C CA . GLY A 1 74 ? -23.098 -0.035 8.989 1.00 49.84 74 GLY A CA 1
ATOM 493 C C . GLY A 1 74 ? -21.815 -0.327 9.783 1.00 49.84 74 GLY A C 1
ATOM 494 O O . GLY A 1 74 ? -20.846 -0.874 9.256 1.00 49.84 74 GLY A O 1
ATOM 495 N N . THR A 1 75 ? -21.835 0.021 11.069 1.00 51.12 75 THR A N 1
ATOM 496 C CA . THR A 1 75 ? -20.728 0.009 12.052 1.00 51.12 75 THR A CA 1
ATOM 497 C C . THR A 1 75 ? -20.012 -1.334 12.268 1.00 51.12 75 THR A C 1
ATOM 499 O O . THR A 1 75 ? -19.129 -1.424 13.112 1.00 51.12 75 THR A O 1
ATOM 502 N N . ALA A 1 76 ? -20.360 -2.389 11.536 1.00 46.16 76 ALA A N 1
ATOM 503 C CA . ALA A 1 76 ? -20.036 -3.773 11.876 1.00 46.16 76 ALA A CA 1
ATOM 504 C C . ALA A 1 76 ? -18.581 -4.202 11.600 1.00 46.16 76 ALA A C 1
ATOM 506 O O . ALA A 1 76 ? -18.272 -5.384 11.713 1.00 46.16 76 ALA A O 1
ATOM 507 N N . ALA A 1 77 ? -17.692 -3.287 11.213 1.00 51.91 77 ALA A N 1
ATOM 508 C CA . ALA A 1 77 ? -16.362 -3.673 10.753 1.00 51.91 77 ALA A CA 1
ATOM 509 C C . ALA A 1 77 ? -15.249 -2.641 10.944 1.00 51.91 77 ALA A C 1
ATOM 511 O O . ALA A 1 77 ? -14.088 -3.009 10.862 1.00 51.91 77 ALA A O 1
ATOM 512 N N . ALA A 1 78 ? -15.543 -1.366 11.183 1.00 50.94 78 ALA A N 1
ATOM 513 C CA . ALA A 1 78 ? -14.473 -0.379 11.230 1.00 50.94 78 ALA A CA 1
ATOM 514 C C . ALA A 1 78 ? -13.660 -0.472 12.519 1.00 50.94 78 ALA A C 1
ATOM 516 O O . ALA A 1 78 ? -14.214 -0.449 13.618 1.00 50.94 78 ALA A O 1
ATOM 517 N N . GLY A 1 79 ? -12.338 -0.533 12.367 1.00 55.38 79 GLY A N 1
ATOM 518 C CA . GLY A 1 79 ? -11.425 -0.304 13.475 1.00 55.38 79 GLY A CA 1
ATOM 519 C C . GLY A 1 79 ? -11.563 1.124 14.006 1.00 55.38 79 GLY A C 1
ATOM 520 O O . GLY A 1 79 ? -11.984 2.039 13.304 1.00 55.38 79 GLY A O 1
ATOM 521 N N . GLU A 1 80 ? -11.142 1.356 15.248 1.00 64.25 80 GLU A N 1
ATOM 522 C CA . GLU A 1 80 ? -10.965 2.719 15.776 1.00 64.25 80 GLU A CA 1
ATOM 523 C C . GLU A 1 80 ? -9.944 3.532 14.947 1.00 64.25 80 GLU A C 1
ATOM 525 O O . GLU A 1 80 ? -9.872 4.759 15.048 1.00 64.25 80 GLU A O 1
ATOM 530 N N . ARG A 1 81 ? -9.141 2.838 14.126 1.00 80.94 81 ARG A N 1
ATOM 531 C CA . ARG A 1 81 ? -8.029 3.358 13.332 1.00 80.94 81 ARG A CA 1
ATOM 532 C C . ARG A 1 81 ? -7.994 2.695 11.954 1.00 80.94 81 ARG A C 1
ATOM 534 O O . ARG A 1 81 ? -8.315 1.516 11.820 1.00 80.94 81 ARG A O 1
ATOM 541 N N . LEU A 1 82 ? -7.557 3.444 10.944 1.00 87.69 82 LEU A N 1
ATOM 542 C CA . LEU A 1 82 ? -7.371 2.950 9.582 1.00 87.69 82 LEU A CA 1
ATOM 543 C C . LEU A 1 82 ? -6.158 2.016 9.543 1.00 87.69 82 LEU A C 1
ATOM 545 O O . LEU A 1 82 ? -5.069 2.406 9.966 1.00 87.69 82 LEU A O 1
ATOM 549 N N . LEU A 1 83 ? -6.320 0.817 8.988 1.00 90.50 83 LEU A N 1
ATOM 550 C CA . LEU A 1 83 ? -5.208 -0.101 8.763 1.00 90.50 83 LEU A CA 1
ATOM 551 C C . LEU A 1 83 ? -4.274 0.456 7.677 1.00 90.50 83 LEU A C 1
ATOM 553 O O . LEU A 1 83 ? -4.668 0.588 6.520 1.00 90.50 83 LEU A O 1
ATOM 557 N N . ALA A 1 84 ? -3.036 0.771 8.046 1.00 92.94 84 ALA A N 1
ATOM 558 C CA . ALA A 1 84 ? -2.002 1.259 7.144 1.00 92.94 84 ALA A CA 1
ATOM 559 C C . ALA A 1 84 ? -0.917 0.190 6.980 1.00 92.94 84 ALA A C 1
ATOM 561 O O . ALA A 1 84 ? -0.300 -0.212 7.962 1.00 92.94 84 ALA A O 1
ATOM 562 N N . VAL A 1 85 ? -0.668 -0.263 5.753 1.00 94.38 85 VAL A N 1
ATOM 563 C CA . VAL A 1 85 ? 0.259 -1.366 5.468 1.00 94.38 85 VAL A CA 1
ATOM 564 C C . VAL A 1 85 ? 1.512 -0.855 4.763 1.00 94.38 85 VAL A C 1
ATOM 566 O O . VAL A 1 85 ? 1.439 -0.224 3.707 1.00 94.38 85 VAL A O 1
ATOM 569 N N . THR A 1 86 ? 2.682 -1.175 5.308 1.00 94.50 86 THR A N 1
ATOM 570 C CA . THR A 1 86 ? 3.979 -0.969 4.648 1.00 94.50 86 THR A CA 1
ATOM 571 C C . THR A 1 86 ? 4.583 -2.320 4.302 1.00 94.50 86 THR A C 1
ATOM 573 O O . THR A 1 86 ? 4.783 -3.148 5.182 1.00 94.50 86 THR A O 1
ATOM 576 N N . PHE A 1 87 ? 4.917 -2.547 3.032 1.00 91.81 87 PHE A N 1
ATOM 577 C CA . PHE A 1 87 ? 5.667 -3.737 2.625 1.00 91.81 87 PHE A CA 1
ATOM 578 C C . PHE A 1 87 ? 7.176 -3.467 2.695 1.00 91.81 87 PHE A C 1
ATOM 580 O O . PHE A 1 87 ? 7.655 -2.511 2.082 1.00 91.81 87 PHE A O 1
ATOM 587 N N . ASN A 1 88 ? 7.924 -4.302 3.407 1.00 91.25 88 ASN A N 1
ATOM 588 C CA . ASN A 1 88 ? 9.377 -4.246 3.506 1.00 91.25 88 ASN A CA 1
ATOM 589 C C . ASN A 1 88 ? 9.991 -5.485 2.843 1.00 91.25 88 ASN A C 1
ATOM 591 O O . ASN A 1 88 ? 9.808 -6.601 3.323 1.00 91.25 88 ASN A O 1
ATOM 595 N N . ASP A 1 89 ? 10.705 -5.288 1.739 1.00 88.00 89 ASP A N 1
ATOM 596 C CA . ASP A 1 89 ? 11.365 -6.375 1.017 1.00 88.00 89 ASP A CA 1
ATOM 597 C C . ASP A 1 89 ? 12.765 -6.604 1.598 1.00 88.00 89 ASP A C 1
ATOM 599 O O . ASP A 1 89 ? 13.643 -5.753 1.462 1.00 88.00 89 ASP A O 1
ATOM 603 N N . LEU A 1 90 ? 12.961 -7.750 2.246 1.00 87.94 90 LEU A N 1
ATOM 604 C CA . LEU A 1 90 ? 14.221 -8.145 2.869 1.00 87.94 90 LEU A CA 1
ATOM 605 C C . LEU A 1 90 ? 15.236 -8.672 1.846 1.00 87.94 90 LEU A C 1
ATOM 607 O O . LEU A 1 90 ? 16.434 -8.654 2.115 1.00 87.94 90 LEU A O 1
ATOM 611 N N . THR A 1 91 ? 14.782 -9.105 0.665 1.00 84.06 91 THR A N 1
ATOM 612 C CA . THR A 1 91 ? 15.662 -9.576 -0.421 1.00 84.06 91 THR A CA 1
ATOM 613 C C . THR A 1 91 ? 16.305 -8.425 -1.181 1.00 84.06 91 THR A C 1
ATOM 615 O O . THR A 1 91 ? 17.344 -8.588 -1.813 1.00 84.06 91 THR A O 1
ATOM 618 N N . ALA A 1 92 ? 15.724 -7.230 -1.073 1.00 73.00 92 ALA A N 1
ATOM 619 C CA . ALA A 1 92 ? 16.222 -6.013 -1.696 1.00 73.00 92 ALA A CA 1
ATOM 620 C C . ALA A 1 92 ? 17.399 -5.375 -0.930 1.00 73.00 92 ALA A C 1
ATOM 622 O O . ALA A 1 92 ? 17.686 -4.193 -1.136 1.00 73.00 92 ALA A O 1
ATOM 623 N N . ALA A 1 93 ? 18.070 -6.124 -0.043 1.00 57.22 93 ALA A N 1
ATOM 624 C CA . ALA A 1 93 ? 19.243 -5.673 0.697 1.00 57.22 93 ALA A CA 1
ATOM 625 C C . ALA A 1 93 ? 20.331 -5.190 -0.285 1.00 57.22 93 ALA A C 1
ATOM 627 O O . ALA A 1 93 ? 21.003 -5.984 -0.937 1.00 57.22 93 ALA A O 1
ATOM 628 N N . GLY A 1 94 ? 20.450 -3.864 -0.427 1.00 56.41 94 GLY A N 1
ATOM 629 C CA . GLY A 1 94 ? 21.365 -3.190 -1.357 1.00 56.41 94 GLY A CA 1
ATOM 630 C C . GLY A 1 94 ? 20.710 -2.388 -2.495 1.00 56.41 94 GLY A C 1
ATOM 631 O O . GLY A 1 94 ? 21.430 -1.742 -3.249 1.00 56.41 94 GLY A O 1
ATOM 632 N N . ALA A 1 95 ? 19.378 -2.385 -2.641 1.00 57.38 95 ALA A N 1
ATOM 633 C CA . ALA A 1 95 ? 18.729 -1.893 -3.863 1.00 57.38 95 ALA A CA 1
ATOM 634 C C . ALA A 1 95 ? 18.340 -0.397 -3.929 1.00 57.38 95 ALA A C 1
ATOM 636 O O . ALA A 1 95 ? 18.015 0.046 -5.026 1.00 57.38 95 ALA A O 1
ATOM 637 N N . ALA A 1 96 ? 18.357 0.412 -2.857 1.00 61.28 96 ALA A N 1
ATOM 638 C CA . ALA A 1 96 ? 18.205 1.877 -2.991 1.00 61.28 96 ALA A CA 1
ATOM 639 C C . ALA A 1 96 ? 18.408 2.635 -1.669 1.00 61.28 96 ALA A C 1
ATOM 641 O O . ALA A 1 96 ? 17.609 2.474 -0.748 1.00 61.28 96 ALA A O 1
ATOM 642 N N . GLU A 1 97 ? 19.347 3.586 -1.636 1.00 65.19 97 GLU A N 1
ATOM 643 C CA . GLU A 1 97 ? 19.469 4.615 -0.579 1.00 65.19 97 GLU A CA 1
ATOM 644 C C . GLU A 1 97 ? 18.141 5.370 -0.330 1.00 65.19 97 GLU A C 1
ATOM 646 O O . GLU A 1 97 ? 17.871 5.859 0.763 1.00 65.19 97 GLU A O 1
ATOM 651 N N . GLY A 1 98 ? 17.248 5.417 -1.327 1.00 72.69 98 GLY A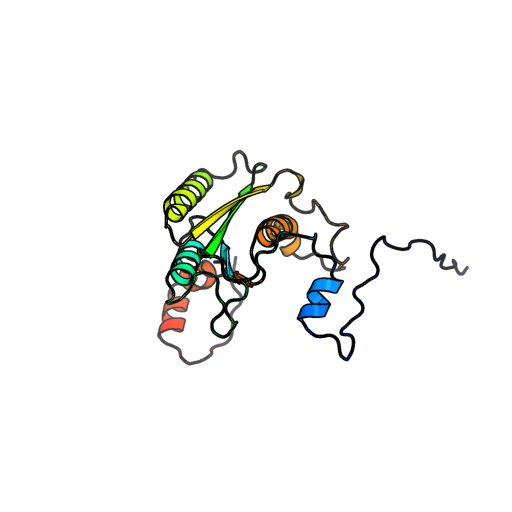 N 1
ATOM 652 C CA . GLY A 1 98 ? 15.914 6.008 -1.195 1.00 72.69 98 GLY A CA 1
ATOM 653 C C . GLY A 1 98 ? 14.883 5.141 -0.465 1.00 72.69 98 GLY A C 1
ATOM 654 O O . GLY A 1 98 ? 13.920 5.687 0.075 1.00 72.69 98 GLY A O 1
ATOM 655 N N . ARG A 1 99 ? 15.052 3.811 -0.426 1.00 80.50 99 ARG A N 1
ATOM 656 C CA . ARG A 1 99 ? 14.042 2.897 0.133 1.00 80.50 99 ARG A CA 1
ATOM 657 C C . ARG A 1 99 ? 14.003 2.947 1.653 1.00 80.50 99 ARG A C 1
ATOM 659 O O . ARG A 1 99 ? 12.921 2.968 2.230 1.00 80.50 99 ARG A O 1
ATOM 666 N N . GLU A 1 100 ? 15.164 3.001 2.290 1.00 84.44 100 GLU A N 1
ATOM 667 C CA . GLU A 1 100 ? 15.260 3.135 3.743 1.00 84.44 100 GLU A CA 1
ATOM 668 C C . GLU A 1 100 ? 14.650 4.465 4.204 1.00 84.44 100 GLU A C 1
ATOM 670 O O . GLU A 1 100 ? 13.812 4.488 5.102 1.00 84.44 100 GLU A O 1
ATOM 675 N N . ALA A 1 101 ? 14.937 5.556 3.484 1.00 87.25 101 ALA A N 1
ATOM 676 C CA . ALA A 1 101 ? 14.319 6.855 3.736 1.00 87.25 101 ALA A CA 1
ATOM 677 C C . ALA A 1 101 ? 12.792 6.854 3.504 1.00 87.25 101 ALA A C 1
ATOM 679 O O . ALA A 1 101 ? 12.062 7.554 4.203 1.00 87.25 101 ALA A O 1
ATOM 680 N N . GLU A 1 102 ? 12.283 6.099 2.523 1.00 88.12 102 GLU A N 1
ATOM 681 C CA . GLU A 1 102 ? 10.840 5.890 2.329 1.00 88.12 102 GLU A CA 1
ATOM 682 C C . GLU A 1 102 ? 10.207 5.132 3.501 1.00 88.12 102 GLU A C 1
ATOM 684 O O . GLU A 1 102 ? 9.163 5.547 4.000 1.00 88.12 102 GLU A O 1
ATOM 689 N N . ILE A 1 103 ? 10.840 4.058 3.974 1.00 88.81 103 ILE A N 1
ATOM 690 C CA . ILE A 1 103 ? 10.341 3.270 5.109 1.00 88.81 103 ILE A CA 1
ATOM 691 C C . ILE A 1 103 ? 10.353 4.104 6.394 1.00 88.81 103 ILE A C 1
ATOM 693 O O . ILE A 1 103 ? 9.366 4.091 7.130 1.00 88.81 103 ILE A O 1
ATOM 697 N N . GLU A 1 104 ? 11.404 4.887 6.632 1.00 91.12 104 GLU A N 1
ATOM 698 C CA . GLU A 1 104 ? 11.466 5.784 7.788 1.00 91.12 104 GLU A CA 1
ATOM 699 C C . GLU A 1 104 ? 10.375 6.859 7.720 1.00 91.12 104 GLU A C 1
ATOM 701 O O . GLU A 1 104 ? 9.657 7.089 8.691 1.00 91.12 104 GLU A O 1
ATOM 706 N N . ARG A 1 105 ? 10.142 7.457 6.543 1.00 93.31 105 ARG A N 1
ATOM 707 C CA . ARG A 1 105 ? 9.005 8.373 6.359 1.00 93.31 105 ARG A CA 1
ATOM 708 C C . ARG A 1 105 ? 7.670 7.694 6.650 1.00 93.31 105 ARG A C 1
ATOM 710 O O . ARG A 1 105 ? 6.822 8.298 7.301 1.00 93.31 105 ARG A O 1
ATOM 717 N N . ALA A 1 106 ? 7.470 6.461 6.184 1.00 94.06 106 ALA A N 1
ATOM 718 C CA . ALA A 1 106 ? 6.254 5.700 6.464 1.00 94.06 106 ALA A CA 1
ATOM 719 C C . ALA A 1 106 ? 6.053 5.493 7.972 1.00 94.06 106 ALA A C 1
ATOM 721 O O . ALA A 1 106 ? 4.949 5.695 8.471 1.00 94.06 106 ALA A O 1
ATOM 722 N N . ARG A 1 107 ? 7.126 5.153 8.694 1.00 94.06 107 ARG A N 1
ATOM 723 C CA . ARG A 1 107 ? 7.130 4.995 10.151 1.00 94.06 107 ARG A CA 1
ATOM 724 C C . ARG A 1 107 ? 6.762 6.297 10.869 1.00 94.06 107 ARG A C 1
ATOM 726 O O . ARG A 1 107 ? 5.903 6.266 11.742 1.00 94.06 107 ARG A O 1
ATOM 733 N N . LEU A 1 108 ? 7.347 7.431 10.484 1.00 95.12 108 LEU A N 1
ATOM 734 C CA . LEU A 1 108 ? 7.014 8.733 11.081 1.00 95.12 108 LEU A CA 1
ATOM 735 C C . LEU A 1 108 ? 5.543 9.108 10.849 1.00 95.12 108 LEU A C 1
ATOM 737 O O . LEU A 1 108 ? 4.852 9.574 11.747 1.00 95.12 108 LEU A O 1
ATOM 741 N N . LEU A 1 109 ? 5.024 8.869 9.644 1.00 92.88 109 LEU A N 1
ATOM 742 C CA . LEU A 1 109 ? 3.621 9.142 9.314 1.00 92.88 109 LEU A CA 1
ATOM 743 C C . LEU A 1 109 ? 2.649 8.212 10.052 1.00 92.88 109 LEU A C 1
ATOM 745 O O . LEU A 1 109 ? 1.522 8.609 10.358 1.00 92.88 109 LEU A O 1
ATOM 749 N N . ALA A 1 110 ? 3.086 6.990 10.349 1.00 92.38 110 ALA A N 1
ATOM 750 C CA . ALA A 1 110 ? 2.342 6.009 11.124 1.00 92.38 110 ALA A CA 1
ATOM 751 C C . ALA A 1 110 ? 2.163 6.387 12.604 1.00 92.38 110 ALA A C 1
ATOM 753 O O . ALA A 1 110 ? 1.299 5.808 13.260 1.00 92.38 110 ALA A O 1
ATOM 754 N N . GLU A 1 111 ? 2.895 7.379 13.124 1.00 92.81 111 GLU A N 1
ATOM 755 C CA . GLU A 1 111 ? 2.676 7.922 14.475 1.00 92.81 111 GLU A CA 1
ATOM 756 C C . GLU A 1 111 ? 1.317 8.631 14.618 1.00 92.81 111 GLU A C 1
ATOM 758 O O . GLU A 1 111 ? 0.872 8.929 15.729 1.00 92.81 111 GLU A O 1
ATOM 763 N N . ASN A 1 112 ? 0.614 8.878 13.506 1.00 88.88 112 ASN A N 1
ATOM 764 C CA . ASN A 1 112 ? -0.740 9.409 13.527 1.00 88.88 112 ASN A CA 1
ATOM 765 C C . ASN A 1 112 ? -1.686 8.469 14.311 1.00 88.88 112 ASN A C 1
ATOM 767 O O . ASN A 1 112 ? -1.889 7.323 13.906 1.00 88.88 112 ASN A O 1
ATOM 771 N N . PRO A 1 113 ? -2.360 8.952 15.374 1.00 88.12 113 PRO A N 1
ATOM 772 C CA . PRO A 1 113 ? -3.193 8.113 16.235 1.00 88.12 113 PRO A CA 1
ATOM 773 C C . PRO A 1 113 ? -4.430 7.537 15.535 1.00 88.12 113 PRO A C 1
ATOM 775 O O . PRO A 1 113 ? -5.052 6.624 16.071 1.00 88.12 113 PRO A O 1
ATOM 778 N N . ARG A 1 114 ? -4.804 8.048 14.354 1.00 87.94 114 ARG A N 1
ATOM 779 C CA . ARG A 1 114 ? -5.897 7.504 13.531 1.00 87.94 114 ARG A CA 1
ATOM 780 C C . ARG A 1 114 ? -5.445 6.357 12.622 1.00 87.94 114 ARG A C 1
ATOM 782 O O . ARG A 1 114 ? -6.287 5.803 11.917 1.00 87.94 114 ARG A O 1
ATOM 789 N N . LEU A 1 115 ? -4.160 5.992 12.631 1.00 89.56 115 LEU A N 1
ATOM 790 C CA . LEU A 1 115 ? -3.597 4.877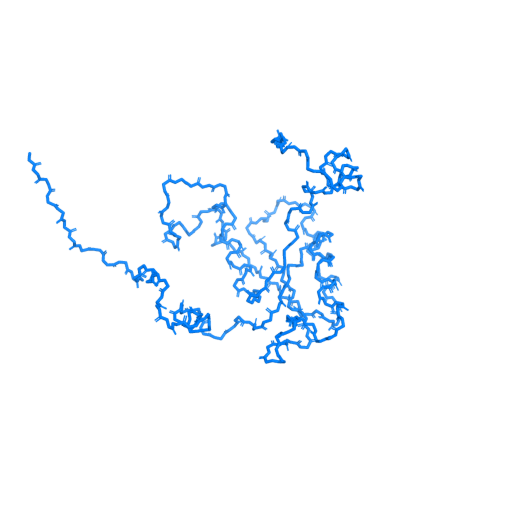 11.872 1.00 89.56 115 LEU A CA 1
ATOM 791 C C . LEU A 1 115 ? -3.255 3.694 12.788 1.00 89.56 115 LEU A C 1
ATOM 793 O O . LEU A 1 115 ? -2.766 3.850 13.906 1.00 89.56 115 LEU A O 1
ATOM 797 N N . HIS A 1 116 ? -3.516 2.489 12.293 1.00 90.19 116 HIS A N 1
ATOM 798 C CA . HIS A 1 116 ? -2.997 1.238 12.825 1.00 90.19 116 HIS A CA 1
ATOM 799 C C . HIS A 1 116 ? -1.993 0.694 11.812 1.00 90.19 116 HIS A C 1
ATOM 801 O O . HIS A 1 116 ? -2.373 0.184 10.757 1.00 90.19 116 HIS A O 1
ATOM 807 N N . HIS A 1 117 ? -0.709 0.881 12.101 1.00 92.31 117 HIS A N 1
ATOM 808 C CA . HIS A 1 117 ? 0.366 0.587 11.163 1.00 92.31 117 HIS A CA 1
ATOM 809 C C . HIS A 1 117 ? 0.846 -0.857 11.282 1.00 92.31 117 HIS A C 1
ATOM 811 O O . HIS A 1 117 ? 1.190 -1.319 12.367 1.00 92.31 117 HIS A O 1
ATOM 817 N N . VAL A 1 118 ? 0.885 -1.556 10.150 1.00 92.56 118 VAL A N 1
ATOM 818 C CA . VAL A 1 118 ? 1.378 -2.927 10.023 1.00 92.56 118 VAL A CA 1
ATOM 819 C C . VAL A 1 118 ? 2.499 -2.952 8.995 1.00 92.56 118 VAL A C 1
ATOM 821 O O . VAL A 1 118 ? 2.332 -2.513 7.855 1.00 92.56 118 VAL A O 1
ATOM 824 N N . VAL A 1 119 ? 3.645 -3.498 9.390 1.00 93.12 119 VAL A N 1
ATOM 825 C CA . VAL A 1 119 ? 4.771 -3.738 8.487 1.00 93.12 119 VAL A CA 1
ATOM 826 C C . VAL A 1 119 ? 4.770 -5.207 8.086 1.00 93.12 119 VAL A C 1
ATOM 828 O O . VAL A 1 119 ? 4.868 -6.090 8.932 1.00 93.12 119 VAL A O 1
ATOM 831 N N . VAL A 1 120 ? 4.663 -5.460 6.786 1.00 92.75 120 VAL A N 1
ATOM 832 C CA . VAL A 1 120 ? 4.707 -6.797 6.191 1.00 92.75 120 VAL A CA 1
ATOM 833 C C . VAL A 1 120 ? 6.084 -7.000 5.604 1.00 92.75 120 VAL A C 1
ATOM 835 O O . VAL A 1 120 ? 6.461 -6.307 4.660 1.00 92.75 120 VAL A O 1
ATOM 838 N N . THR A 1 121 ? 6.837 -7.943 6.146 1.00 91.88 121 THR A N 1
ATOM 839 C CA . THR A 1 121 ? 8.135 -8.320 5.597 1.00 91.88 121 THR A CA 1
ATOM 840 C C . THR A 1 121 ? 7.973 -9.377 4.506 1.00 91.88 121 THR A C 1
ATOM 842 O O . THR A 1 121 ? 7.135 -10.273 4.609 1.00 91.88 121 THR A O 1
ATOM 845 N N . GLY A 1 122 ? 8.759 -9.260 3.438 1.00 89.50 122 GLY A N 1
ATOM 846 C CA . GLY A 1 122 ? 8.854 -10.259 2.376 1.00 89.50 122 GLY A CA 1
ATOM 847 C C .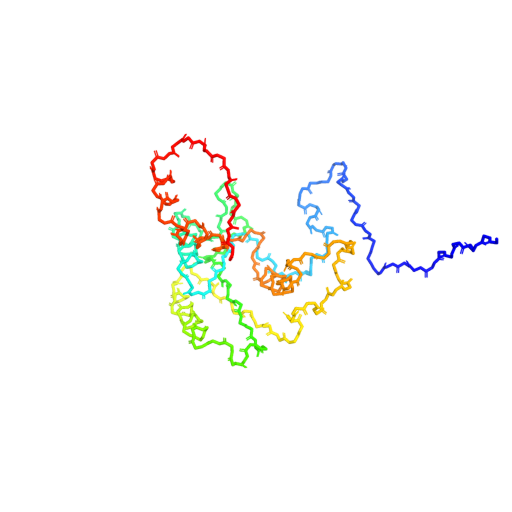 GLY A 1 122 ? 10.288 -10.735 2.198 1.00 89.50 122 GLY A C 1
ATOM 848 O O . GLY A 1 122 ? 11.182 -9.904 2.066 1.00 89.50 122 GLY A O 1
ATOM 849 N N . GLY A 1 123 ? 10.496 -12.047 2.217 1.00 89.56 123 GLY A N 1
ATOM 850 C CA . GLY A 1 123 ? 11.761 -12.707 1.910 1.00 89.56 123 GLY A CA 1
ATOM 851 C C . GLY A 1 123 ? 11.779 -13.288 0.494 1.00 89.56 123 GLY A C 1
ATOM 852 O O . GLY A 1 123 ? 11.156 -12.750 -0.424 1.00 89.56 123 GLY A O 1
ATOM 853 N N . GLU A 1 124 ? 12.510 -14.387 0.313 1.00 90.56 124 GLU A N 1
ATOM 854 C CA . GLU A 1 124 ? 12.680 -15.075 -0.977 1.00 90.56 124 GLU A CA 1
ATOM 855 C C . GLU A 1 124 ? 11.351 -15.500 -1.609 1.00 90.56 124 GLU A C 1
ATOM 857 O O . GLU A 1 124 ? 11.184 -15.490 -2.824 1.00 90.56 124 GLU A O 1
ATOM 862 N N . GLU A 1 125 ? 10.358 -15.788 -0.782 1.00 88.31 125 GLU A N 1
ATOM 863 C CA . GLU A 1 125 ? 9.012 -16.153 -1.197 1.00 88.31 125 GLU A CA 1
ATOM 864 C C . GLU A 1 125 ? 8.216 -15.001 -1.836 1.00 88.31 125 GLU A C 1
ATOM 866 O O . GLU A 1 125 ? 7.143 -15.215 -2.390 1.00 88.31 125 GLU A O 1
ATOM 871 N N . CYS A 1 126 ? 8.747 -13.778 -1.782 1.00 89.19 126 CYS A N 1
ATOM 872 C CA . CYS A 1 126 ? 8.217 -12.603 -2.470 1.00 89.19 126 CYS A CA 1
ATOM 873 C C . CYS A 1 126 ? 9.021 -12.231 -3.725 1.00 89.19 126 CYS A C 1
ATOM 875 O O . CYS A 1 126 ? 8.756 -11.179 -4.322 1.00 89.19 126 CYS A O 1
ATOM 877 N N . LEU A 1 127 ? 10.020 -13.036 -4.107 1.00 89.06 127 LEU A N 1
ATOM 878 C CA . LEU A 1 127 ? 10.795 -12.802 -5.320 1.00 89.06 127 LEU A CA 1
ATOM 879 C C . LEU A 1 127 ? 9.903 -12.900 -6.568 1.00 89.06 127 LEU A C 1
ATOM 881 O O . LEU A 1 127 ? 8.867 -13.576 -6.557 1.00 89.06 127 LEU A O 1
ATOM 885 N N . PRO A 1 128 ? 10.291 -12.235 -7.671 1.00 87.44 128 PRO A N 1
ATOM 886 C CA . PRO A 1 128 ? 9.620 -12.417 -8.949 1.00 87.44 128 PRO A CA 1
ATOM 887 C C . PRO A 1 128 ? 9.506 -13.905 -9.291 1.00 87.44 128 PRO A C 1
ATOM 889 O O . PRO A 1 128 ? 10.501 -14.625 -9.239 1.00 87.44 128 PRO A O 1
ATOM 892 N N . TYR A 1 129 ? 8.303 -14.340 -9.668 1.00 84.44 129 TYR A N 1
ATOM 893 C CA . TYR A 1 129 ? 8.016 -15.722 -10.073 1.00 84.44 129 TYR A CA 1
ATOM 894 C C . TYR A 1 129 ? 8.159 -16.788 -8.964 1.00 84.44 129 TYR A C 1
ATOM 896 O O . TYR A 1 129 ? 8.257 -17.969 -9.282 1.00 84.44 129 TYR A O 1
ATOM 904 N N . ALA A 1 130 ? 8.146 -16.410 -7.679 1.00 86.62 130 ALA A N 1
ATOM 905 C CA . ALA A 1 130 ? 8.276 -17.369 -6.574 1.00 86.62 130 ALA A CA 1
ATOM 906 C C . ALA A 1 130 ? 7.091 -18.355 -6.439 1.00 86.62 130 ALA A C 1
ATOM 908 O O . ALA A 1 130 ? 7.286 -19.463 -5.951 1.00 86.62 130 ALA A O 1
ATOM 909 N N . ASP A 1 131 ? 5.889 -17.984 -6.897 1.00 83.94 131 ASP A N 1
ATOM 910 C CA . ASP A 1 131 ? 4.681 -18.827 -6.855 1.00 83.94 131 ASP A CA 1
ATOM 911 C C . ASP A 1 131 ? 3.969 -18.861 -8.220 1.00 83.94 131 ASP A C 1
ATOM 913 O O . ASP A 1 131 ? 2.883 -18.306 -8.417 1.00 83.94 131 ASP A O 1
ATOM 917 N N . LEU A 1 132 ? 4.624 -19.473 -9.213 1.00 80.25 132 LEU A N 1
ATOM 918 C CA . LEU A 1 132 ? 4.028 -19.678 -10.540 1.00 80.25 132 LEU A CA 1
ATOM 919 C C . LEU A 1 132 ? 2.895 -20.711 -10.522 1.00 80.25 132 LEU A C 1
ATOM 921 O O . LEU A 1 132 ? 1.958 -20.594 -11.310 1.00 80.25 132 LEU A O 1
ATOM 925 N N . ASP A 1 133 ? 2.963 -21.678 -9.607 1.00 81.06 133 ASP A N 1
ATOM 926 C CA . ASP A 1 133 ? 2.013 -22.788 -9.524 1.00 81.06 133 ASP A CA 1
ATOM 927 C C . ASP A 1 133 ? 0.726 -22.419 -8.760 1.00 81.06 133 ASP A C 1
ATOM 929 O O . ASP A 1 133 ? -0.302 -23.077 -8.927 1.00 81.06 133 ASP A O 1
ATOM 933 N N . GLY A 1 134 ? 0.742 -21.358 -7.942 1.00 75.50 134 GLY A N 1
ATOM 934 C CA . GLY A 1 134 ? -0.422 -20.889 -7.181 1.00 75.50 134 GLY A CA 1
ATOM 935 C C . GLY A 1 134 ? -1.340 -19.907 -7.920 1.00 75.50 134 GLY A C 1
ATOM 936 O O . GLY A 1 134 ? -2.382 -19.514 -7.389 1.00 75.50 134 GLY A O 1
ATOM 937 N N . GLY A 1 135 ? -0.980 -19.474 -9.134 1.00 73.31 135 GLY A N 1
ATOM 938 C CA . GLY A 1 135 ? -1.795 -18.593 -9.979 1.00 73.31 135 GLY A CA 1
ATOM 939 C C . GLY A 1 135 ? -2.556 -19.333 -11.089 1.00 73.31 135 GLY A C 1
ATOM 940 O O . GLY A 1 135 ? -2.195 -20.449 -11.451 1.00 73.31 135 GLY A O 1
ATOM 941 N N . PRO A 1 136 ? -3.600 -18.723 -11.683 1.00 71.44 136 PRO A N 1
ATOM 942 C CA . PRO A 1 136 ? -4.213 -19.276 -12.884 1.00 71.44 136 PRO A CA 1
ATOM 943 C C . PRO A 1 136 ? -3.169 -19.349 -14.004 1.00 71.44 136 PRO A C 1
ATOM 945 O O . PRO A 1 136 ? -2.568 -18.335 -14.365 1.00 71.44 136 PRO A O 1
ATOM 948 N N . LEU A 1 137 ? -2.967 -20.553 -14.542 1.00 70.38 137 LEU A N 1
ATOM 949 C CA . LEU A 1 137 ? -2.080 -20.791 -15.674 1.00 70.38 137 LEU A CA 1
ATOM 950 C C . LEU A 1 137 ? -2.623 -20.028 -16.887 1.00 70.38 137 LEU A C 1
ATOM 952 O O . LEU A 1 137 ? -3.663 -20.380 -17.441 1.00 70.38 137 LEU A O 1
ATOM 956 N N . THR A 1 138 ? -1.929 -18.955 -17.255 1.00 71.44 138 THR A N 1
ATOM 957 C CA . THR A 1 138 ? -2.200 -18.153 -18.449 1.00 71.44 138 THR A CA 1
ATOM 958 C C . THR A 1 138 ? -1.081 -18.379 -19.456 1.00 71.44 138 THR A C 1
ATOM 960 O O . THR A 1 138 ? 0.088 -18.493 -19.086 1.00 71.44 138 THR A O 1
ATOM 963 N N . ASP A 1 139 ? -1.441 -18.460 -20.729 1.00 78.38 139 ASP A N 1
ATOM 964 C CA . ASP A 1 139 ? -0.526 -18.574 -21.863 1.00 78.38 139 ASP A CA 1
ATOM 965 C C . ASP A 1 139 ? 0.199 -17.255 -22.179 1.00 78.38 139 ASP A C 1
ATOM 967 O O . ASP A 1 139 ? 1.250 -17.265 -22.820 1.00 78.38 139 ASP A O 1
ATOM 971 N N . GLU A 1 140 ? -0.295 -16.130 -21.655 1.00 77.62 140 GLU A N 1
ATOM 972 C CA . GLU A 1 140 ? 0.317 -14.805 -21.791 1.00 77.62 140 GLU A CA 1
ATOM 973 C C . GLU A 1 140 ? 0.834 -14.277 -20.435 1.00 77.62 140 GLU A C 1
ATOM 975 O O . GLU A 1 140 ? 0.145 -13.505 -19.753 1.00 77.62 140 GLU A O 1
ATOM 980 N N . PRO A 1 141 ? 2.049 -14.671 -19.995 1.00 76.75 141 PRO A N 1
ATOM 981 C CA . PRO A 1 141 ? 2.654 -14.125 -18.786 1.00 76.75 141 PRO A CA 1
ATOM 982 C C . PRO A 1 141 ? 2.970 -12.633 -18.971 1.00 76.75 141 PRO A C 1
ATOM 984 O O . PRO A 1 141 ? 3.847 -12.243 -19.741 1.00 76.75 141 PRO A O 1
ATOM 987 N N . GLY A 1 142 ? 2.244 -11.778 -18.249 1.00 81.75 142 GLY A N 1
ATOM 988 C CA . GLY A 1 142 ? 2.438 -10.329 -18.274 1.00 81.75 142 GLY A CA 1
ATOM 989 C C . GLY A 1 142 ? 3.404 -9.816 -17.193 1.00 81.75 142 GLY A C 1
ATOM 990 O O . GLY A 1 142 ? 3.650 -10.500 -16.196 1.00 81.75 142 GLY A O 1
ATOM 991 N N . PRO A 1 143 ? 3.871 -8.553 -17.294 1.00 82.75 143 PRO A N 1
ATOM 992 C CA . PRO A 1 143 ? 4.740 -7.918 -16.290 1.00 82.75 143 PRO A CA 1
ATOM 993 C C . PRO A 1 143 ? 4.175 -7.911 -14.860 1.00 82.75 143 PRO A C 1
ATOM 995 O O . PRO A 1 143 ? 4.921 -7.751 -13.897 1.00 82.75 143 PRO A O 1
ATOM 998 N N . ALA A 1 144 ? 2.861 -8.102 -14.704 1.00 81.88 144 ALA A N 1
ATOM 999 C CA . ALA A 1 144 ? 2.204 -8.228 -13.408 1.00 81.88 144 ALA A CA 1
ATOM 1000 C C . ALA A 1 144 ? 2.756 -9.389 -12.557 1.00 81.88 144 ALA A C 1
ATOM 1002 O O . ALA A 1 144 ? 2.749 -9.282 -11.331 1.00 81.88 144 ALA A O 1
ATOM 1003 N N . LEU A 1 145 ? 3.285 -10.451 -13.180 1.00 84.50 145 LEU A N 1
ATOM 1004 C CA . LEU A 1 145 ? 3.867 -11.600 -12.475 1.00 84.50 145 LEU A CA 1
ATOM 1005 C C . LEU A 1 145 ? 5.102 -11.231 -11.644 1.00 84.50 145 LEU A C 1
ATOM 1007 O O . LEU A 1 145 ? 5.342 -11.831 -10.601 1.00 84.50 145 LEU A O 1
ATOM 1011 N N . VAL A 1 146 ? 5.841 -10.192 -12.045 1.00 87.88 146 VAL A N 1
ATOM 1012 C CA . VAL A 1 146 ? 7.035 -9.719 -11.322 1.00 87.88 146 VAL A CA 1
ATOM 1013 C C . VAL A 1 146 ? 6.683 -9.191 -9.927 1.00 87.88 146 VAL A C 1
ATOM 1015 O O . VAL A 1 146 ? 7.487 -9.293 -9.005 1.00 87.88 146 VAL A O 1
ATOM 1018 N N . ALA A 1 147 ? 5.488 -8.618 -9.764 1.00 86.62 147 ALA A N 1
ATOM 1019 C CA . ALA A 1 147 ? 5.037 -8.011 -8.511 1.00 86.62 147 ALA A CA 1
ATOM 1020 C C . ALA A 1 147 ? 3.912 -8.798 -7.818 1.00 86.62 147 ALA A C 1
ATOM 1022 O O . ALA A 1 147 ? 3.427 -8.358 -6.774 1.00 86.62 147 ALA A O 1
ATOM 1023 N N . ALA A 1 148 ? 3.487 -9.931 -8.389 1.00 87.19 148 ALA A N 1
ATOM 1024 C CA . ALA A 1 148 ? 2.311 -10.675 -7.945 1.00 87.19 148 ALA A CA 1
ATOM 1025 C C . ALA A 1 148 ? 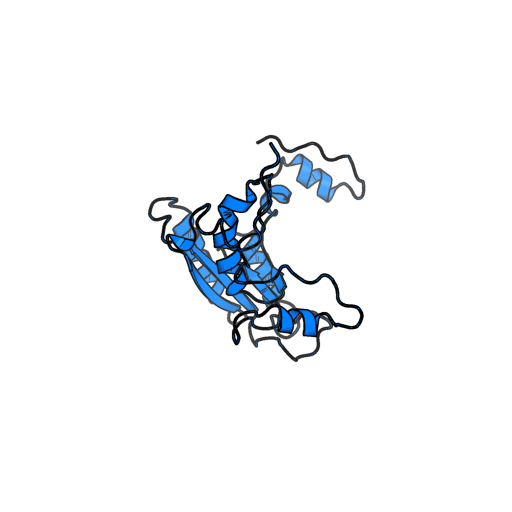2.414 -11.091 -6.472 1.00 87.19 148 ALA A C 1
ATOM 1027 O O . ALA A 1 148 ? 1.555 -10.699 -5.682 1.00 87.19 148 ALA A O 1
ATOM 1028 N N . GLU A 1 149 ? 3.490 -11.778 -6.080 1.00 88.56 149 GLU A N 1
ATOM 1029 C CA . GLU A 1 149 ? 3.647 -12.257 -4.700 1.00 88.56 149 GLU A CA 1
ATOM 1030 C C . GLU A 1 149 ? 3.756 -11.128 -3.683 1.00 88.56 149 GLU A C 1
ATOM 1032 O O . GLU A 1 149 ? 3.076 -11.137 -2.654 1.00 88.56 149 GLU A O 1
ATOM 1037 N N . ARG A 1 150 ? 4.509 -10.075 -4.014 1.00 88.88 150 ARG A N 1
ATOM 1038 C CA . ARG A 1 150 ? 4.587 -8.871 -3.175 1.00 88.88 150 ARG A CA 1
ATOM 1039 C C . ARG A 1 150 ? 3.205 -8.263 -2.944 1.00 88.88 150 ARG A C 1
ATOM 1041 O O . ARG A 1 150 ? 2.863 -7.900 -1.819 1.00 88.88 150 ARG A O 1
ATOM 1048 N N . HIS A 1 151 ? 2.393 -8.156 -3.997 1.00 88.19 151 HIS A N 1
ATOM 1049 C CA . HIS A 1 151 ? 1.034 -7.637 -3.886 1.00 88.19 151 HIS A CA 1
ATOM 1050 C C . HIS A 1 151 ? 0.129 -8.559 -3.074 1.00 88.19 151 HIS A C 1
ATOM 1052 O O . HIS A 1 151 ? -0.588 -8.053 -2.215 1.00 88.19 151 HIS A O 1
ATOM 1058 N N . ARG A 1 152 ? 0.175 -9.878 -3.292 1.00 87.38 152 ARG A N 1
ATOM 1059 C CA . ARG A 1 152 ? -0.630 -10.843 -2.528 1.00 87.38 152 ARG A CA 1
ATOM 1060 C C . ARG A 1 152 ? -0.310 -10.769 -1.041 1.00 87.38 152 ARG A C 1
ATOM 1062 O O . ARG A 1 152 ? -1.221 -10.598 -0.241 1.00 87.38 152 ARG A O 1
ATOM 1069 N N . ARG A 1 153 ? 0.973 -10.793 -0.675 1.00 88.75 153 ARG A N 1
ATOM 1070 C CA . ARG A 1 153 ? 1.437 -10.680 0.716 1.00 88.75 153 ARG A CA 1
ATOM 1071 C C . ARG A 1 153 ? 1.008 -9.379 1.376 1.00 88.75 153 ARG A C 1
ATOM 1073 O O . ARG A 1 153 ? 0.451 -9.396 2.470 1.00 88.75 153 ARG A O 1
ATOM 1080 N N . ARG A 1 154 ? 1.222 -8.252 0.693 1.00 89.38 154 ARG A N 1
ATOM 1081 C CA . ARG A 1 154 ? 0.814 -6.932 1.186 1.00 89.38 154 ARG A CA 1
ATOM 1082 C C . ARG A 1 154 ? -0.702 -6.840 1.376 1.00 89.38 154 ARG A C 1
ATOM 1084 O O . ARG A 1 154 ? -1.149 -6.347 2.403 1.00 89.38 154 ARG A O 1
ATOM 1091 N N . LEU A 1 155 ? -1.485 -7.297 0.397 1.00 86.62 155 LEU A N 1
ATOM 1092 C CA . LEU A 1 155 ? -2.947 -7.204 0.424 1.00 86.62 155 LEU A CA 1
ATOM 1093 C C . LEU A 1 155 ? -3.581 -8.203 1.397 1.00 86.62 155 LEU A C 1
ATOM 1095 O O . LEU A 1 155 ? -4.597 -7.880 1.997 1.00 86.62 155 LEU A O 1
ATOM 1099 N N . ALA A 1 156 ? -2.974 -9.373 1.607 1.00 87.00 156 ALA A N 1
ATOM 1100 C CA . ALA A 1 156 ? -3.437 -10.349 2.594 1.00 87.00 156 ALA A CA 1
ATOM 1101 C C . ALA A 1 156 ? -3.355 -9.815 4.032 1.00 87.00 156 ALA A C 1
ATOM 1103 O O . ALA A 1 156 ? -4.193 -10.156 4.861 1.00 87.00 156 ALA A O 1
ATOM 1104 N N . ALA A 1 157 ? -2.369 -8.961 4.317 1.00 84.81 157 ALA A N 1
ATOM 1105 C CA . ALA A 1 157 ? -2.264 -8.232 5.580 1.00 84.81 157 ALA A CA 1
ATOM 1106 C C . ALA A 1 157 ? -3.094 -6.936 5.607 1.00 84.81 157 ALA A C 1
ATOM 1108 O O . ALA A 1 157 ? -3.150 -6.266 6.637 1.00 84.81 157 ALA A O 1
ATOM 1109 N N . GLY A 1 158 ? -3.671 -6.550 4.467 1.00 80.94 158 GLY A N 1
ATOM 1110 C CA . GLY A 1 158 ? -4.541 -5.395 4.317 1.00 80.94 158 GLY A CA 1
ATOM 1111 C C . GLY A 1 158 ? -5.987 -5.702 4.684 1.00 80.94 158 GLY A C 1
ATOM 1112 O O . GLY A 1 158 ? -6.325 -6.739 5.255 1.00 80.94 158 GLY A O 1
ATOM 1113 N N . SER A 1 159 ? -6.855 -4.751 4.364 1.00 76.81 159 SER A N 1
ATOM 1114 C CA . SER A 1 159 ? -8.291 -4.887 4.591 1.00 76.81 159 SER A CA 1
ATOM 1115 C C . SER A 1 159 ? -9.003 -5.388 3.332 1.00 76.81 159 SER A C 1
ATOM 1117 O O . SER A 1 159 ? -8.399 -5.510 2.266 1.00 76.81 159 SER A O 1
ATOM 1119 N N . ALA A 1 160 ? -10.297 -5.690 3.458 1.00 78.12 160 ALA A N 1
ATOM 1120 C CA . ALA A 1 160 ? -11.112 -6.174 2.346 1.00 78.12 160 ALA A CA 1
ATOM 1121 C C . ALA A 1 160 ? -11.181 -5.160 1.190 1.00 78.12 160 ALA A C 1
ATOM 1123 O O . ALA A 1 160 ? -11.109 -5.562 0.030 1.00 78.12 160 ALA A O 1
ATOM 1124 N N . ASP A 1 161 ? -11.275 -3.868 1.517 1.00 84.62 161 ASP A N 1
ATOM 1125 C CA . ASP A 1 161 ? -11.104 -2.762 0.577 1.00 84.62 161 ASP A CA 1
ATOM 1126 C C . ASP A 1 161 ? -9.768 -2.065 0.870 1.00 84.62 161 ASP A C 1
ATOM 1128 O O . ASP A 1 161 ? -9.451 -1.794 2.028 1.00 84.62 161 ASP A O 1
ATOM 1132 N N . HIS A 1 162 ? -8.958 -1.769 -0.152 1.00 87.62 162 HIS A N 1
ATOM 1133 C CA . HIS A 1 162 ? -7.592 -1.274 0.065 1.00 87.62 162 HIS A CA 1
ATOM 1134 C C . HIS A 1 162 ? -7.207 -0.154 -0.903 1.00 87.62 162 HIS A C 1
ATOM 1136 O O . HIS A 1 162 ? -7.242 -0.328 -2.123 1.00 87.62 162 HIS A O 1
ATOM 1142 N N . PHE A 1 163 ? -6.805 0.998 -0.365 1.00 91.50 163 PHE A N 1
ATOM 1143 C CA . PHE A 1 163 ? -6.306 2.119 -1.156 1.00 91.50 163 PHE A CA 1
ATOM 1144 C C . PHE A 1 163 ? -4.820 1.967 -1.485 1.00 91.50 163 PHE A C 1
ATOM 1146 O O . PHE A 1 163 ? -3.987 1.695 -0.621 1.00 91.50 163 PHE A O 1
ATOM 1153 N N . VAL A 1 164 ? -4.475 2.210 -2.750 1.00 91.31 164 VAL A N 1
ATOM 1154 C CA . VAL A 1 164 ? -3.096 2.177 -3.248 1.00 91.31 164 VAL A CA 1
ATOM 1155 C C . VAL A 1 164 ? -2.775 3.461 -4.004 1.00 91.31 164 VAL A C 1
ATOM 1157 O O . VAL A 1 164 ? -3.587 3.964 -4.773 1.00 91.31 164 VAL A O 1
ATOM 1160 N N . GLY A 1 165 ? -1.559 3.979 -3.828 1.00 89.25 165 GLY A N 1
ATOM 1161 C CA . GLY A 1 165 ? -1.074 5.178 -4.530 1.00 89.25 165 GLY A CA 1
ATOM 1162 C C . GLY A 1 165 ? -0.583 4.928 -5.964 1.00 89.25 165 GLY A C 1
ATOM 1163 O O . GLY A 1 165 ? 0.133 5.763 -6.520 1.00 89.25 165 GLY A O 1
ATOM 1164 N N . LEU A 1 166 ? -0.887 3.763 -6.548 1.00 87.31 166 LEU A N 1
ATOM 1165 C CA . LEU A 1 166 ? -0.431 3.382 -7.886 1.00 87.31 166 LEU A CA 1
ATOM 1166 C C . LEU A 1 166 ? -1.077 4.287 -8.946 1.00 87.31 166 LEU A C 1
ATOM 1168 O O . LEU A 1 166 ? -2.269 4.568 -8.883 1.00 87.31 166 LEU A O 1
ATOM 1172 N N . GLY A 1 167 ? -0.302 4.738 -9.934 1.00 84.75 167 GLY A N 1
ATO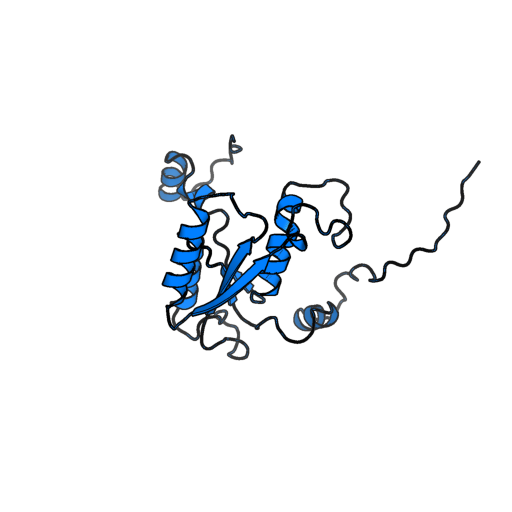M 1173 C CA . GLY A 1 167 ? -0.807 5.610 -11.001 1.00 84.75 167 GLY A CA 1
ATOM 1174 C C . GLY A 1 167 ? -0.626 7.106 -10.732 1.00 84.75 167 GLY A C 1
ATOM 1175 O O . GLY A 1 167 ? -0.692 7.895 -11.670 1.00 84.75 167 GLY A O 1
ATOM 1176 N N . ALA A 1 168 ? -0.348 7.518 -9.490 1.00 86.06 168 ALA A N 1
ATOM 1177 C CA . ALA A 1 168 ? -0.237 8.936 -9.148 1.00 86.06 168 ALA A CA 1
ATOM 1178 C C . ALA A 1 168 ? 0.884 9.648 -9.920 1.00 86.06 168 ALA A C 1
ATOM 1180 O O . ALA A 1 168 ? 0.653 10.718 -10.470 1.00 86.06 168 ALA A O 1
ATOM 1181 N N . ARG A 1 169 ? 2.067 9.031 -10.047 1.00 81.19 169 ARG A N 1
ATOM 1182 C CA . ARG A 1 169 ? 3.170 9.589 -10.851 1.00 81.19 169 ARG A CA 1
ATOM 1183 C C . ARG A 1 169 ? 2.820 9.649 -12.339 1.00 81.19 169 ARG A C 1
ATOM 1185 O O . ARG A 1 169 ? 3.151 10.600 -13.020 1.00 81.19 169 ARG A O 1
ATOM 1192 N N . GLN A 1 170 ? 2.078 8.678 -12.856 1.00 81.81 170 GLN A N 1
ATOM 1193 C CA . GLN A 1 170 ? 1.635 8.661 -14.253 1.00 81.81 170 GLN A CA 1
ATOM 1194 C C . GLN A 1 170 ? 0.600 9.754 -14.559 1.00 81.81 170 GLN A C 1
ATOM 1196 O O . GLN A 1 170 ? 0.381 10.091 -15.722 1.00 81.81 170 GLN A O 1
ATOM 1201 N N . VAL A 1 171 ? -0.059 10.283 -13.530 1.00 77.81 171 VAL A N 1
ATOM 1202 C CA . VAL A 1 171 ? -0.984 11.412 -13.636 1.00 77.81 171 VAL A CA 1
ATOM 1203 C C . VAL A 1 171 ? -0.254 12.737 -13.402 1.00 77.81 171 VAL A C 1
ATOM 1205 O O . VAL A 1 171 ? -0.466 13.675 -14.163 1.00 77.81 171 VAL A O 1
ATOM 1208 N N . LEU A 1 172 ? 0.599 12.803 -12.376 1.00 73.75 172 LEU A N 1
ATOM 1209 C CA . LEU A 1 172 ? 1.225 14.035 -11.886 1.00 73.75 172 LEU A CA 1
ATOM 1210 C C . LEU A 1 172 ? 2.604 14.317 -12.501 1.00 73.75 172 LEU A C 1
ATOM 1212 O O . LEU A 1 172 ? 2.875 15.456 -12.863 1.00 73.75 172 LEU A O 1
ATOM 1216 N N . ASP A 1 173 ? 3.437 13.286 -12.649 1.00 65.94 173 ASP A N 1
ATOM 1217 C CA . ASP A 1 173 ? 4.802 13.353 -13.203 1.00 65.94 173 ASP A CA 1
ATOM 1218 C C . ASP A 1 173 ? 4.837 13.021 -14.704 1.00 65.94 173 ASP A C 1
ATOM 1220 O O . ASP A 1 173 ? 5.904 12.951 -15.318 1.00 65.94 173 ASP A O 1
ATOM 1224 N N . ALA A 1 174 ? 3.678 12.796 -15.329 1.00 63.19 174 ALA A N 1
ATOM 1225 C CA . ALA A 1 174 ? 3.616 12.802 -16.781 1.00 63.19 174 ALA A CA 1
ATOM 1226 C C . ALA A 1 174 ? 3.945 14.203 -17.317 1.00 63.19 174 ALA A C 1
ATOM 1228 O O . ALA A 1 174 ? 3.870 15.191 -16.590 1.00 63.19 174 ALA A O 1
ATOM 1229 N N . HIS A 1 175 ? 4.300 14.281 -18.605 1.00 67.25 175 HIS A N 1
ATOM 1230 C CA . HIS A 1 175 ? 4.655 15.533 -19.280 1.00 67.25 175 HIS A CA 1
ATOM 1231 C C . HIS A 1 175 ? 3.732 16.680 -18.823 1.00 67.25 175 HIS A C 1
ATOM 1233 O O . HIS A 1 175 ? 2.520 16.492 -18.891 1.00 67.25 175 HIS A O 1
ATOM 1239 N N . PRO A 1 176 ? 4.236 17.850 -18.384 1.00 67.94 176 PRO A N 1
ATOM 1240 C CA . PRO A 1 176 ? 3.433 18.889 -17.718 1.00 67.94 176 PRO A CA 1
ATOM 1241 C C . PRO A 1 176 ? 2.226 19.372 -18.539 1.00 67.94 176 PRO A C 1
ATOM 1243 O O . PRO A 1 176 ? 1.217 19.794 -17.977 1.00 67.94 176 PRO A O 1
ATOM 1246 N N . ALA A 1 177 ? 2.284 19.223 -19.867 1.00 66.94 177 ALA A N 1
ATOM 1247 C CA . ALA A 1 177 ? 1.133 19.391 -20.760 1.00 66.94 177 ALA A CA 1
ATOM 1248 C C . ALA A 1 177 ? -0.076 18.512 -20.377 1.00 66.94 177 ALA A C 1
ATOM 1250 O O . ALA A 1 177 ? -1.204 18.959 -20.477 1.00 66.94 177 ALA A O 1
ATOM 1251 N N . ARG A 1 178 ? 0.141 17.297 -19.868 1.00 65.44 178 ARG A N 1
ATOM 1252 C CA . ARG A 1 178 ? -0.899 16.366 -19.414 1.00 65.44 178 ARG A CA 1
ATOM 1253 C C . ARG A 1 178 ? -1.572 16.813 -18.117 1.00 65.44 178 ARG A C 1
ATOM 1255 O O . ARG A 1 178 ? -2.767 16.590 -17.957 1.00 65.44 178 ARG A O 1
ATOM 1262 N N . LEU A 1 179 ? -0.835 17.460 -17.213 1.00 66.31 179 LEU A N 1
ATOM 1263 C CA . LEU A 1 179 ? -1.420 18.081 -16.022 1.00 66.31 179 LEU A CA 1
ATOM 1264 C C . LEU A 1 179 ? -2.239 19.321 -16.412 1.00 66.31 179 LEU A C 1
ATOM 1266 O O . LEU A 1 179 ? -3.352 19.503 -15.923 1.00 66.31 179 LEU A O 1
ATOM 1270 N N . ALA A 1 180 ? -1.711 20.134 -17.334 1.00 71.00 180 ALA A N 1
ATOM 1271 C CA . ALA A 1 180 ? -2.432 21.266 -17.904 1.00 71.00 180 ALA A CA 1
ATOM 1272 C C . ALA A 1 180 ? -3.710 20.807 -18.627 1.00 71.00 180 ALA A C 1
ATOM 1274 O O . ALA A 1 180 ? -4.762 21.379 -18.383 1.00 71.00 180 ALA A O 1
ATOM 1275 N N . ASP A 1 181 ? -3.662 19.730 -19.412 1.00 68.81 181 ASP A N 1
ATOM 1276 C CA . ASP A 1 181 ? -4.830 19.143 -20.076 1.00 68.81 181 ASP A CA 1
ATOM 1277 C C . ASP A 1 181 ? -5.863 18.608 -19.071 1.00 68.81 181 ASP A C 1
ATOM 1279 O O . ASP A 1 181 ? -7.057 18.813 -19.259 1.00 68.81 181 ASP A O 1
ATOM 1283 N N . LEU A 1 182 ? -5.441 17.969 -17.971 1.00 65.50 182 LEU A N 1
ATOM 1284 C CA . LEU A 1 182 ? -6.354 17.528 -16.903 1.00 65.50 182 LEU A CA 1
ATOM 1285 C C . LEU A 1 182 ? -7.033 18.701 -16.180 1.00 65.50 182 LEU A C 1
ATOM 1287 O O . LEU A 1 182 ? -8.195 18.591 -15.790 1.00 65.50 182 LEU A O 1
ATOM 1291 N N . LEU A 1 183 ? -6.311 19.809 -15.986 1.00 69.94 183 LEU A N 1
ATOM 1292 C CA . LEU A 1 183 ? -6.836 21.030 -15.370 1.00 69.94 183 LEU A CA 1
ATOM 1293 C C . LEU A 1 183 ? -7.731 21.828 -16.327 1.00 69.94 183 LEU A C 1
ATOM 1295 O O . LEU A 1 183 ? -8.702 22.445 -15.887 1.00 69.94 183 LEU A O 1
ATOM 1299 N N . LEU A 1 184 ? -7.402 21.833 -17.621 1.00 73.38 184 LEU A N 1
ATOM 1300 C CA . LEU A 1 184 ? -8.067 22.638 -18.644 1.00 73.38 184 LEU A CA 1
ATOM 1301 C C . LEU A 1 184 ? -9.239 21.913 -19.308 1.00 73.38 184 LEU A C 1
ATOM 1303 O O . LEU A 1 184 ? -10.171 22.589 -19.749 1.00 73.38 184 LEU A O 1
ATOM 1307 N N . ASP A 1 185 ? -9.239 20.576 -19.372 1.00 60.56 185 ASP A N 1
ATOM 1308 C CA . ASP A 1 185 ? -10.181 19.845 -20.213 1.00 60.56 185 ASP A CA 1
ATOM 1309 C C . ASP A 1 185 ? -11.156 18.936 -19.443 1.00 60.56 185 ASP A C 1
ATOM 1311 O O . ASP A 1 185 ? -10.892 17.794 -19.070 1.00 60.56 185 ASP A O 1
ATOM 1315 N N . ARG A 1 186 ? -12.404 19.424 -19.369 1.00 54.59 186 ARG A N 1
ATOM 1316 C CA . ARG A 1 186 ? -13.633 18.608 -19.323 1.00 54.59 186 ARG A CA 1
ATOM 1317 C C . ARG A 1 186 ? -13.911 17.924 -20.676 1.00 54.59 186 ARG A C 1
ATOM 1319 O O . ARG A 1 186 ? -15.055 17.539 -20.928 1.00 54.59 186 ARG A O 1
ATOM 1326 N N . ARG A 1 187 ? -12.933 17.798 -21.582 1.00 50.38 187 ARG A N 1
ATOM 1327 C CA . ARG A 1 187 ? -13.116 17.169 -22.896 1.00 50.38 187 ARG A CA 1
ATOM 1328 C C . ARG A 1 187 ? -12.024 16.149 -23.180 1.00 50.38 187 ARG A C 1
ATOM 1330 O O . ARG A 1 187 ? -10.848 16.306 -22.898 1.00 50.38 187 ARG A O 1
ATOM 1337 N N . ARG A 1 188 ? -12.491 15.023 -23.706 1.00 54.78 188 ARG A N 1
ATOM 1338 C CA . ARG A 1 188 ? -11.698 13.849 -24.041 1.00 54.78 188 ARG A CA 1
ATOM 1339 C C . ARG A 1 188 ? -10.932 14.141 -25.325 1.00 54.78 188 ARG A C 1
ATOM 1341 O O . ARG A 1 188 ? -11.568 14.399 -26.346 1.00 54.78 188 ARG A O 1
ATOM 1348 N N . ARG A 1 189 ? -9.608 14.008 -25.316 1.00 50.88 189 ARG A N 1
ATOM 1349 C CA . ARG A 1 189 ? -8.851 13.734 -26.542 1.00 50.88 189 ARG A CA 1
ATOM 1350 C C . ARG A 1 189 ? -8.017 12.473 -26.366 1.00 50.88 189 ARG A C 1
ATOM 1352 O O . ARG A 1 189 ? -7.586 12.135 -25.269 1.00 50.88 189 ARG A O 1
ATOM 1359 N N . HIS A 1 190 ? -7.960 11.716 -27.453 1.00 51.53 190 HIS A N 1
ATOM 1360 C CA . HIS A 1 190 ? -7.655 10.293 -27.496 1.00 51.53 190 HIS A CA 1
ATOM 1361 C C . HIS A 1 190 ? -6.267 9.959 -26.937 1.00 51.53 190 HIS A C 1
ATOM 1363 O O . HIS A 1 190 ? -5.288 10.642 -27.225 1.00 51.53 190 HIS A O 1
ATOM 1369 N N . LEU A 1 191 ? -6.223 8.890 -26.135 1.00 50.31 191 LEU A N 1
ATOM 1370 C CA . LEU A 1 191 ? -5.036 8.356 -25.472 1.00 50.31 191 LEU A CA 1
ATOM 1371 C C . LEU A 1 191 ? -3.904 8.117 -26.481 1.00 50.31 191 LEU A C 1
ATOM 1373 O O . LEU A 1 191 ? -3.970 7.183 -27.278 1.00 50.31 191 LEU A O 1
ATOM 1377 N N . LEU A 1 192 ? -2.844 8.921 -26.407 1.00 57.12 192 LEU A N 1
ATOM 1378 C CA . LEU A 1 192 ? -1.553 8.556 -26.981 1.00 57.12 192 LEU A CA 1
ATOM 1379 C C . LEU A 1 192 ? -0.806 7.658 -25.989 1.00 57.12 192 LEU A C 1
ATOM 1381 O O . LEU A 1 192 ? -0.788 7.906 -24.779 1.00 57.12 192 LEU A O 1
ATOM 1385 N N . ARG A 1 193 ? -0.229 6.578 -26.521 1.00 43.97 193 ARG A N 1
ATOM 1386 C CA . ARG A 1 193 ? 0.495 5.555 -25.762 1.00 43.97 193 ARG A CA 1
ATOM 1387 C C . ARG A 1 193 ? 1.736 6.187 -25.100 1.00 43.97 193 ARG A C 1
ATOM 1389 O O . ARG A 1 193 ? 2.474 6.880 -25.798 1.00 43.97 193 ARG A O 1
ATOM 1396 N N . PRO A 1 194 ? 1.977 5.978 -23.790 1.00 49.44 194 PRO A N 1
AT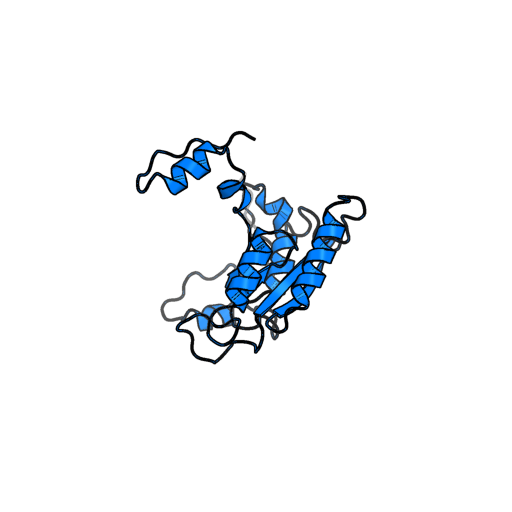OM 1397 C CA . PRO A 1 194 ? 3.175 6.493 -23.135 1.00 49.44 194 PRO A CA 1
ATOM 1398 C C . PRO A 1 194 ? 4.426 5.840 -23.732 1.00 49.44 194 PRO A C 1
ATOM 1400 O O . PRO A 1 194 ? 4.446 4.624 -23.934 1.00 49.44 194 PRO A O 1
ATOM 1403 N N . VAL A 1 195 ? 5.444 6.653 -24.005 1.00 44.38 195 VAL A N 1
ATOM 1404 C CA . VAL A 1 195 ? 6.787 6.200 -24.384 1.00 44.38 195 VAL A CA 1
ATOM 1405 C C . VAL A 1 195 ? 7.585 6.028 -23.092 1.00 44.38 195 VAL A C 1
ATOM 1407 O O . VAL A 1 195 ? 7.578 6.932 -22.254 1.00 44.38 195 VAL A O 1
ATOM 1410 N N . ALA A 1 196 ? 8.174 4.844 -22.924 1.00 50.66 196 ALA A N 1
ATOM 1411 C CA . ALA A 1 196 ? 9.132 4.522 -21.869 1.00 50.66 196 ALA A CA 1
ATOM 1412 C C . ALA A 1 196 ? 10.551 4.870 -22.326 1.00 50.66 196 ALA A C 1
ATOM 1414 O O . ALA A 1 196 ? 10.805 4.736 -23.547 1.00 50.66 196 ALA A O 1
#

pLDDT: mean 72.13, std 17.86, range [35.12, 95.12]

Foldseek 3Di:
DDDDDDDDDDDPDDPDPPDDPPQDPVNVVVVVPLPPDAQQAFEAFEQQLDPLRLVVQCVQLVDPDQRRHDVVDPPPGGDSAHEYEYEAEPQCVPPDPVRVVSVVSSVVSCVPPRYDYDYFYDYPCQAQPNCPPPDPDDPDDDPCSRRVSVCCRRCSNGHPHYYYSPCVCVQVVPDVVSVVCVVPDPDDDDDDDDDD